Protein AF-A0A933IIS2-F1 (afdb_monomer_lite)

Structure (mmCIF, N/CA/C/O backbone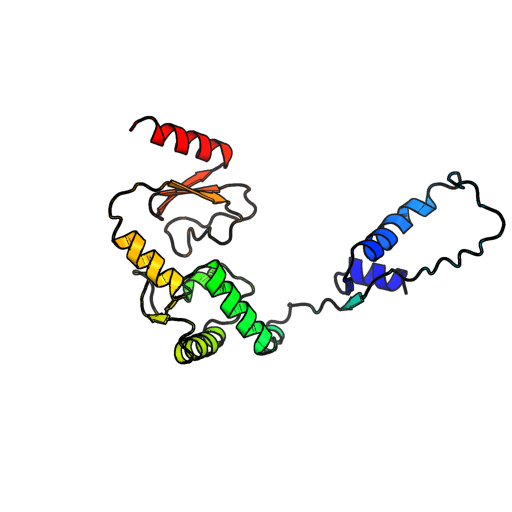):
data_AF-A0A933IIS2-F1
#
_entry.id   AF-A0A933IIS2-F1
#
loop_
_atom_site.group_PDB
_atom_site.id
_atom_site.type_symbol
_atom_site.label_atom_id
_atom_site.label_alt_id
_atom_site.label_comp_id
_atom_site.label_asym_id
_atom_site.label_entity_id
_atom_site.label_seq_id
_atom_site.pdbx_PDB_ins_code
_atom_site.Cartn_x
_atom_site.Cartn_y
_atom_site.Cartn_z
_atom_site.occupancy
_atom_site.B_iso_or_equiv
_atom_site.auth_seq_id
_atom_site.auth_comp_id
_atom_site.auth_asym_id
_atom_site.auth_atom_id
_atom_site.pdbx_PDB_model_num
ATOM 1 N N . ILE A 1 1 ? 11.693 1.541 -41.405 1.00 71.88 1 ILE A N 1
ATOM 2 C CA . ILE A 1 1 ? 11.631 2.081 -40.021 1.00 71.88 1 ILE A CA 1
ATOM 3 C C . ILE A 1 1 ? 10.225 1.940 -39.446 1.00 71.88 1 ILE A C 1
ATOM 5 O O . ILE A 1 1 ? 10.092 1.253 -38.451 1.00 71.88 1 ILE A O 1
ATOM 9 N N . GLU A 1 2 ? 9.179 2.500 -40.064 1.00 74.06 2 GLU A N 1
ATOM 10 C CA . GLU A 1 2 ? 7.788 2.354 -39.579 1.00 74.06 2 GLU A CA 1
ATOM 11 C C . GLU A 1 2 ? 7.323 0.904 -39.401 1.00 74.06 2 GLU A C 1
ATOM 13 O O . GLU A 1 2 ? 6.744 0.577 -38.377 1.00 74.06 2 GLU A O 1
ATOM 18 N N . GLU A 1 3 ? 7.580 0.039 -40.382 1.00 79.31 3 GLU A N 1
ATOM 19 C CA . GLU A 1 3 ? 7.178 -1.374 -40.335 1.00 79.31 3 GLU A CA 1
ATOM 20 C C . GLU A 1 3 ? 7.904 -2.139 -39.223 1.00 79.31 3 GLU A C 1
ATOM 22 O O . GLU A 1 3 ? 7.267 -2.831 -38.439 1.00 79.31 3 GLU A O 1
ATOM 27 N N . ALA A 1 4 ? 9.209 -1.898 -39.066 1.00 83.31 4 ALA A N 1
ATOM 28 C CA . ALA A 1 4 ? 9.984 -2.423 -37.946 1.00 83.31 4 ALA A CA 1
ATOM 29 C C . ALA A 1 4 ? 9.487 -1.878 -36.593 1.00 83.31 4 ALA A C 1
ATOM 31 O O . ALA A 1 4 ? 9.401 -2.624 -35.628 1.00 83.31 4 ALA A O 1
ATOM 32 N N . LEU A 1 5 ? 9.113 -0.595 -36.503 1.00 84.44 5 LEU A N 1
ATOM 33 C CA . LEU A 1 5 ? 8.524 -0.030 -35.284 1.00 84.44 5 LEU A CA 1
ATOM 34 C C . LEU A 1 5 ? 7.153 -0.637 -34.986 1.00 84.44 5 LEU A C 1
ATOM 36 O O . LEU A 1 5 ? 6.869 -0.914 -33.829 1.00 84.44 5 LEU A O 1
ATOM 40 N N . TRP A 1 6 ? 6.326 -0.890 -35.999 1.00 83.75 6 TRP A N 1
ATOM 41 C CA . TRP A 1 6 ? 5.060 -1.596 -35.825 1.00 83.75 6 TRP A CA 1
ATOM 42 C C . TRP A 1 6 ? 5.271 -3.031 -35.340 1.00 83.75 6 TRP A C 1
ATOM 44 O O . TRP A 1 6 ? 4.621 -3.457 -34.389 1.00 83.75 6 TRP A O 1
ATOM 54 N N . GLU A 1 7 ? 6.218 -3.763 -35.927 1.00 87.06 7 GLU A N 1
ATOM 55 C CA . GLU A 1 7 ? 6.586 -5.112 -35.490 1.00 87.06 7 GLU A CA 1
ATOM 56 C C . GLU A 1 7 ? 7.105 -5.115 -34.042 1.00 87.06 7 GLU A C 1
ATOM 58 O O . GLU A 1 7 ? 6.703 -5.945 -33.232 1.00 87.06 7 GLU A O 1
ATOM 63 N N . LEU A 1 8 ? 7.937 -4.142 -33.669 1.00 88.69 8 LEU A N 1
ATOM 64 C CA . LEU A 1 8 ? 8.447 -4.016 -32.305 1.00 88.69 8 LEU A CA 1
ATOM 65 C C . LEU A 1 8 ? 7.361 -3.590 -31.307 1.00 88.69 8 LEU A C 1
ATOM 67 O O . LEU A 1 8 ? 7.320 -4.124 -30.204 1.00 88.69 8 LEU A O 1
ATOM 71 N N . VAL A 1 9 ? 6.465 -2.670 -31.673 1.00 86.56 9 VAL A N 1
ATOM 72 C CA . VAL A 1 9 ? 5.338 -2.235 -30.827 1.00 86.56 9 VAL A CA 1
ATOM 73 C C . VAL A 1 9 ? 4.335 -3.370 -30.630 1.00 86.56 9 VAL A C 1
ATOM 75 O O . VAL A 1 9 ? 3.905 -3.610 -29.506 1.00 86.56 9 VAL A O 1
ATOM 78 N N . THR A 1 10 ? 3.994 -4.108 -31.689 1.00 84.88 10 THR A N 1
ATOM 79 C CA . THR A 1 10 ? 3.092 -5.273 -31.600 1.00 84.88 10 THR A CA 1
ATOM 80 C C . THR A 1 10 ? 3.698 -6.413 -30.786 1.00 84.88 10 THR A C 1
ATOM 82 O O . THR A 1 10 ? 2.967 -7.114 -30.090 1.00 84.88 10 THR A O 1
ATOM 85 N N . ARG A 1 11 ? 5.030 -6.552 -30.792 1.00 86.19 11 ARG A N 1
ATOM 86 C CA . ARG A 1 11 ? 5.772 -7.445 -29.888 1.00 86.19 11 ARG A CA 1
ATOM 87 C C . ARG A 1 11 ? 5.986 -6.876 -28.482 1.00 86.19 11 ARG A C 1
ATOM 89 O O . ARG A 1 11 ? 6.554 -7.563 -27.643 1.00 86.19 11 ARG A O 1
ATOM 96 N N . GLY A 1 12 ? 5.560 -5.642 -28.212 1.00 85.69 12 GLY A N 1
ATOM 97 C CA . GLY A 1 12 ? 5.734 -4.994 -26.912 1.00 85.69 12 GLY A CA 1
ATOM 98 C C . GLY A 1 12 ? 7.187 -4.654 -26.563 1.00 85.69 12 GLY A C 1
ATOM 99 O O . GLY A 1 12 ? 7.507 -4.520 -25.393 1.00 85.69 12 GLY A O 1
ATOM 100 N N . LEU A 1 13 ? 8.076 -4.509 -27.546 1.00 87.31 13 LEU A N 1
ATOM 101 C CA . LEU A 1 13 ? 9.513 -4.269 -27.350 1.00 87.31 13 LEU A CA 1
ATOM 102 C C . LEU A 1 13 ? 9.904 -2.789 -27.423 1.00 87.31 13 LEU A C 1
ATOM 104 O O . LEU A 1 13 ? 11.033 -2.423 -27.099 1.00 87.31 13 LEU A O 1
ATOM 108 N N . VAL A 1 14 ? 9.001 -1.920 -27.875 1.00 87.69 14 VAL A N 1
ATOM 109 C CA . VAL A 1 14 ? 9.239 -0.482 -28.054 1.00 87.69 14 VAL A CA 1
ATOM 110 C C . VAL A 1 14 ? 8.017 0.307 -27.584 1.00 87.69 14 VAL A C 1
ATOM 112 O O . VAL A 1 14 ? 6.881 -0.099 -27.813 1.00 87.69 14 VAL A O 1
ATOM 115 N N . THR A 1 15 ? 8.261 1.453 -26.951 1.00 86.69 15 THR A N 1
ATOM 116 C CA . THR A 1 15 ? 7.253 2.440 -26.544 1.00 86.69 15 THR A CA 1
ATOM 117 C C . THR A 1 15 ? 7.580 3.823 -27.117 1.00 86.69 15 THR A C 1
ATOM 119 O O . THR A 1 15 ? 8.708 4.077 -27.541 1.00 86.69 15 THR A O 1
ATOM 122 N N . GLY A 1 16 ? 6.589 4.713 -27.161 1.00 86.81 16 GLY A N 1
ATOM 123 C CA . GLY A 1 16 ? 6.724 6.092 -27.630 1.00 86.81 16 GLY A CA 1
ATOM 124 C C . GLY A 1 16 ? 6.294 7.092 -26.558 1.00 86.81 16 GLY A C 1
ATOM 125 O O . GLY A 1 16 ? 5.453 6.787 -25.716 1.00 86.81 16 GLY A O 1
ATOM 126 N N . ASP A 1 17 ? 6.855 8.297 -26.596 1.00 82.19 17 ASP A N 1
ATOM 127 C CA . ASP A 1 17 ? 6.496 9.409 -25.701 1.00 82.19 17 ASP A CA 1
ATOM 128 C C . ASP A 1 17 ? 5.139 10.067 -26.023 1.00 82.19 17 ASP A C 1
ATOM 130 O O . ASP A 1 17 ? 4.636 10.868 -25.235 1.00 82.19 17 ASP A O 1
ATOM 134 N N . GLY A 1 18 ? 4.524 9.724 -27.159 1.00 80.25 18 GLY A N 1
ATOM 135 C CA . GLY A 1 18 ? 3.276 10.319 -27.621 1.00 80.25 18 GLY A CA 1
ATOM 136 C C . GLY A 1 18 ? 2.358 9.360 -28.379 1.00 80.25 18 GLY A C 1
ATOM 137 O O . GLY A 1 18 ? 2.765 8.350 -28.946 1.00 80.25 18 GLY A O 1
ATOM 138 N N . ILE A 1 19 ? 1.074 9.723 -28.430 1.00 80.50 19 ILE A N 1
ATOM 139 C CA . ILE A 1 19 ? 0.005 8.910 -29.040 1.00 80.50 19 ILE A CA 1
ATOM 140 C C . ILE A 1 19 ? -0.099 9.159 -30.559 1.00 80.50 19 ILE A C 1
ATOM 142 O O . ILE A 1 19 ? -0.666 8.353 -31.295 1.00 80.50 19 ILE A O 1
ATOM 146 N N . ALA A 1 20 ? 0.459 10.270 -31.056 1.00 79.50 20 ALA A N 1
ATOM 147 C CA . ALA A 1 20 ? 0.412 10.642 -32.473 1.00 79.50 20 ALA A CA 1
ATOM 148 C C . ALA A 1 20 ? 1.109 9.604 -33.369 1.00 79.50 20 ALA A C 1
ATOM 150 O O . ALA A 1 20 ? 0.533 9.167 -34.365 1.00 79.50 20 ALA A O 1
ATOM 151 N N . GLY A 1 21 ? 2.304 9.156 -32.974 1.00 78.56 21 GLY A N 1
ATOM 152 C CA . GLY A 1 21 ? 3.034 8.101 -33.671 1.00 78.56 21 GLY A CA 1
ATOM 153 C C . GLY A 1 21 ? 2.275 6.769 -33.693 1.00 78.56 21 GLY A C 1
ATOM 154 O O . GLY A 1 21 ? 2.173 6.144 -34.745 1.00 78.56 21 GLY A O 1
ATOM 155 N N . LEU A 1 22 ? 1.650 6.377 -32.575 1.00 78.56 22 LEU A N 1
ATOM 156 C CA . LEU A 1 22 ? 0.831 5.160 -32.501 1.00 78.56 22 LEU A CA 1
ATOM 157 C C . LEU A 1 22 ? -0.411 5.233 -33.405 1.00 78.56 22 LEU A C 1
ATOM 159 O O . LEU A 1 22 ? -0.720 4.269 -34.100 1.00 78.56 22 LEU A O 1
ATOM 163 N N . ARG A 1 23 ? -1.103 6.379 -33.450 1.00 78.56 23 ARG A N 1
ATOM 164 C CA . ARG A 1 23 ? -2.264 6.585 -34.338 1.00 78.56 23 ARG A CA 1
ATOM 165 C C . ARG A 1 23 ? -1.895 6.448 -35.816 1.00 78.56 23 ARG A C 1
ATOM 167 O O . ARG A 1 23 ? -2.668 5.868 -36.575 1.00 78.56 23 ARG A O 1
ATOM 174 N N . LEU A 1 24 ? -0.721 6.937 -36.221 1.00 78.44 24 LEU A N 1
ATOM 175 C CA . LEU A 1 24 ? -0.220 6.771 -37.591 1.00 78.44 24 LEU A CA 1
ATOM 176 C C . LEU A 1 24 ? 0.028 5.295 -37.922 1.00 78.44 24 LEU A C 1
ATOM 178 O O . LEU A 1 24 ? -0.360 4.835 -38.994 1.00 78.44 24 LEU A O 1
ATOM 182 N N . LEU A 1 25 ? 0.615 4.541 -36.989 1.00 76.44 25 LEU A N 1
ATOM 183 C CA . LEU A 1 25 ? 0.842 3.107 -37.173 1.00 76.44 25 LEU A CA 1
ATOM 184 C C . LEU A 1 25 ? -0.479 2.315 -37.251 1.00 76.44 25 LEU A C 1
ATOM 186 O O . LEU A 1 25 ? -0.605 1.437 -38.101 1.00 76.44 25 LEU A O 1
ATOM 190 N N . LEU A 1 26 ? -1.483 2.672 -36.440 1.00 79.00 26 LEU A N 1
ATOM 191 C CA . LEU A 1 26 ? -2.804 2.023 -36.423 1.00 79.00 26 LEU A CA 1
ATOM 192 C C . LEU A 1 26 ? -3.629 2.284 -37.695 1.00 79.00 26 LEU A C 1
ATOM 194 O O . LEU A 1 26 ? -4.249 1.375 -38.241 1.00 79.00 26 LEU A O 1
ATOM 198 N N . THR A 1 27 ? -3.627 3.521 -38.194 1.00 73.56 27 THR A N 1
ATOM 199 C CA . THR A 1 27 ? -4.468 3.947 -39.334 1.00 73.56 27 THR A CA 1
ATOM 200 C C . THR A 1 27 ? -3.925 3.517 -40.703 1.00 73.56 27 THR A C 1
ATOM 202 O O . THR A 1 27 ? -4.659 3.518 -41.696 1.00 73.56 27 THR A O 1
ATOM 205 N N . LYS A 1 28 ? -2.663 3.072 -40.784 1.00 63.69 28 LYS A N 1
ATOM 206 C CA . LYS A 1 28 ? -2.028 2.603 -42.030 1.00 63.69 28 LYS A CA 1
ATOM 207 C C . LYS A 1 28 ? -2.711 1.360 -42.628 1.00 63.69 28 LYS A C 1
ATOM 209 O O . LYS A 1 28 ? -2.668 1.170 -43.843 1.00 63.69 28 LYS A O 1
ATOM 214 N N . GLY A 1 29 ? -3.375 0.545 -41.801 1.00 56.53 29 GLY A N 1
ATOM 215 C CA . GLY A 1 29 ? -4.176 -0.599 -42.258 1.00 56.53 29 GLY A CA 1
ATOM 216 C C . GLY A 1 29 ? -5.497 -0.201 -42.930 1.00 56.53 29 GLY A C 1
ATOM 217 O O . GLY A 1 29 ? -5.968 -0.899 -43.826 1.00 56.53 29 GLY A O 1
ATOM 218 N N . GLU A 1 30 ? -6.066 0.945 -42.554 1.00 55.22 30 GLU A N 1
ATOM 219 C CA . GLU A 1 30 ? -7.354 1.431 -43.065 1.00 55.22 30 GLU A CA 1
ATOM 220 C C . GLU A 1 30 ? -7.193 2.294 -44.322 1.00 55.22 30 GLU A C 1
ATOM 222 O O . GLU A 1 30 ? -8.004 2.210 -45.242 1.00 55.22 30 GLU A O 1
ATOM 227 N N . ALA A 1 31 ? -6.095 3.050 -44.427 1.00 54.41 31 ALA A N 1
ATOM 228 C CA . ALA A 1 31 ? -5.811 3.912 -45.579 1.00 54.41 31 ALA A CA 1
ATOM 229 C C . ALA A 1 31 ? -5.609 3.148 -46.907 1.00 54.41 31 ALA A C 1
ATOM 231 O O . ALA A 1 31 ? -5.673 3.749 -47.978 1.00 54.41 31 ALA A O 1
ATOM 232 N N . LYS A 1 32 ? -5.394 1.824 -46.866 1.00 51.88 32 LYS A N 1
ATOM 233 C CA . LYS A 1 32 ? -5.332 0.968 -48.065 1.00 51.88 32 LYS A CA 1
ATOM 234 C C . LYS A 1 32 ? -6.708 0.581 -48.627 1.00 51.88 32 LYS A C 1
ATOM 236 O O . LYS A 1 32 ? -6.753 0.051 -49.733 1.00 51.88 32 LYS A O 1
ATOM 241 N N . ARG A 1 33 ? -7.809 0.802 -47.895 1.00 49.34 33 ARG A N 1
ATOM 242 C CA . ARG A 1 33 ? -9.142 0.284 -48.258 1.00 49.34 33 ARG A CA 1
ATOM 243 C C . ARG A 1 33 ? -10.051 1.250 -49.013 1.00 49.34 33 ARG A C 1
ATOM 245 O O . ARG A 1 33 ? -11.100 0.806 -49.462 1.00 49.34 33 ARG A O 1
ATOM 252 N N . ASP A 1 34 ? -9.666 2.510 -49.213 1.00 46.81 34 ASP A N 1
ATOM 253 C CA . ASP A 1 34 ? -10.547 3.466 -49.894 1.00 46.81 34 ASP A CA 1
ATOM 254 C C . ASP A 1 34 ? -9.812 4.323 -50.946 1.00 46.81 34 ASP A C 1
ATOM 256 O O . ASP A 1 34 ? -9.182 5.332 -50.610 1.00 46.81 34 ASP A O 1
ATOM 260 N N . PRO A 1 35 ? -9.880 3.955 -52.242 1.00 50.00 35 PRO A N 1
ATOM 261 C CA . PRO A 1 35 ? -9.322 4.754 -53.331 1.00 50.00 35 PRO A CA 1
ATOM 262 C C . PRO A 1 35 ? -10.070 6.083 -53.556 1.00 50.00 35 PRO A C 1
ATOM 264 O O . PRO A 1 35 ? -9.565 6.939 -54.290 1.00 50.00 35 PRO A O 1
ATOM 267 N N . HIS A 1 36 ? -11.254 6.276 -52.954 1.00 47.78 36 HIS A N 1
ATOM 268 C CA . HIS A 1 36 ? -12.170 7.370 -53.291 1.00 47.78 36 HIS A CA 1
ATOM 269 C C . HIS A 1 36 ? -12.107 8.586 -52.357 1.00 47.78 36 HIS A C 1
ATOM 271 O O . HIS A 1 36 ? -12.638 9.642 -52.702 1.00 47.78 36 HIS A O 1
ATOM 277 N N . ARG A 1 37 ? -11.366 8.534 -51.242 1.00 47.09 37 ARG A N 1
ATOM 278 C CA . ARG A 1 37 ? -11.097 9.715 -50.395 1.00 47.09 37 ARG A CA 1
ATOM 279 C C . ARG A 1 37 ? -9.887 10.531 -50.870 1.00 47.09 37 ARG A C 1
ATOM 281 O O . ARG A 1 37 ? -9.009 10.898 -50.093 1.00 47.09 37 ARG A O 1
ATOM 288 N N . ARG A 1 38 ? -9.844 10.894 -52.156 1.00 44.56 38 ARG A N 1
ATOM 289 C CA . ARG A 1 38 ? -8.964 11.981 -52.621 1.00 44.56 38 ARG A CA 1
ATOM 290 C C . ARG A 1 38 ? -9.638 13.317 -52.328 1.00 44.56 38 ARG A C 1
ATOM 292 O O . ARG A 1 38 ? -10.294 13.902 -53.185 1.00 44.56 38 ARG A O 1
ATOM 299 N N . PHE A 1 39 ? -9.474 13.801 -51.099 1.00 44.91 39 PHE A N 1
ATOM 300 C CA . PHE A 1 39 ? -9.762 15.196 -50.791 1.00 44.91 39 PHE A CA 1
ATOM 301 C C . PHE A 1 39 ? -8.904 16.099 -51.687 1.00 44.91 39 PHE A C 1
ATOM 303 O O . PHE A 1 39 ? -7.689 15.942 -51.797 1.00 44.91 39 PHE A O 1
ATOM 310 N N . ARG A 1 40 ? -9.608 17.009 -52.359 1.00 43.75 40 ARG A N 1
ATOM 311 C CA . ARG A 1 40 ? -9.166 18.100 -53.231 1.00 43.75 40 ARG A CA 1
ATOM 312 C C . ARG A 1 40 ? -7.779 18.642 -52.848 1.00 43.75 40 ARG A C 1
ATOM 314 O O . ARG A 1 40 ? -7.643 19.447 -51.932 1.00 43.75 40 ARG A O 1
ATOM 321 N N . ALA A 1 41 ? -6.754 18.198 -53.571 1.00 44.12 41 ALA A N 1
ATOM 322 C CA . ALA A 1 41 ? -5.397 18.702 -53.431 1.00 44.12 41 ALA A CA 1
ATOM 323 C C . ALA A 1 41 ? -5.313 20.143 -53.959 1.00 44.12 41 ALA A C 1
ATOM 325 O O . ALA A 1 41 ? -5.603 20.410 -55.127 1.00 44.12 41 ALA A O 1
ATOM 326 N N . ILE A 1 42 ? -4.881 21.064 -53.099 1.00 46.47 42 ILE A N 1
ATOM 327 C CA . ILE A 1 42 ? -4.335 22.358 -53.509 1.00 46.47 42 ILE A CA 1
ATOM 328 C C . ILE A 1 42 ? -3.103 22.075 -54.385 1.00 46.47 42 ILE A C 1
ATOM 330 O O . ILE A 1 42 ? -2.179 21.373 -53.967 1.00 46.47 42 ILE A O 1
ATOM 334 N N . ARG A 1 43 ? -3.097 22.596 -55.619 1.00 40.56 43 ARG A N 1
ATOM 335 C CA . ARG A 1 43 ? -1.928 22.562 -56.512 1.00 40.56 43 ARG A CA 1
ATOM 336 C C . ARG A 1 43 ? -0.779 23.336 -55.859 1.00 40.56 43 ARG A C 1
ATOM 338 O O . ARG A 1 43 ? -0.933 24.517 -55.578 1.00 40.56 43 ARG A O 1
ATOM 345 N N . GLY A 1 44 ? 0.369 22.683 -55.670 1.00 46.28 44 GLY A N 1
ATOM 346 C CA . GLY A 1 44 ? 1.645 23.352 -55.371 1.00 46.28 44 GLY A CA 1
ATOM 347 C C . GLY A 1 44 ? 2.371 22.891 -54.105 1.00 46.28 44 GLY A C 1
ATOM 348 O O . GLY A 1 44 ? 3.568 23.124 -53.978 1.00 46.28 44 GLY A O 1
ATOM 349 N N . GLY A 1 45 ? 1.709 22.179 -53.193 1.00 43.19 45 GLY A N 1
ATOM 350 C CA . GLY A 1 45 ? 2.369 21.642 -52.005 1.00 43.19 45 GLY A CA 1
ATOM 351 C C . GLY A 1 45 ? 2.960 20.260 -52.265 1.00 43.19 45 GLY A C 1
ATOM 352 O O . GLY A 1 45 ? 2.242 19.266 -52.179 1.00 43.19 45 GLY A O 1
ATOM 353 N N . ARG A 1 46 ? 4.273 20.154 -52.507 1.00 43.41 46 ARG A N 1
ATOM 354 C CA . ARG A 1 46 ? 4.997 18.904 -52.216 1.00 43.41 46 ARG A CA 1
ATOM 355 C C . ARG A 1 46 ? 5.016 18.733 -50.696 1.00 43.41 46 ARG A C 1
ATOM 357 O O . ARG A 1 46 ? 6.003 19.045 -50.038 1.00 43.41 46 ARG A O 1
ATOM 364 N N . ALA A 1 47 ? 3.907 18.259 -50.130 1.00 47.31 47 ALA A N 1
ATOM 365 C CA . ALA A 1 47 ? 3.907 17.704 -48.790 1.00 47.31 47 ALA A CA 1
ATOM 366 C C . ALA A 1 47 ? 4.743 16.428 -48.869 1.00 47.31 47 ALA A C 1
ATOM 368 O O . ALA A 1 47 ? 4.255 15.352 -49.209 1.00 47.31 47 ALA A O 1
ATOM 369 N N . MET A 1 48 ? 6.044 16.582 -48.638 1.00 44.78 48 MET A N 1
ATOM 370 C CA . MET A 1 48 ? 6.934 15.476 -48.353 1.00 44.78 48 MET A CA 1
ATOM 371 C C . MET A 1 48 ? 6.392 14.873 -47.062 1.00 44.78 48 MET A C 1
ATOM 373 O O . MET A 1 48 ? 6.685 15.355 -45.969 1.00 44.78 48 MET A O 1
ATOM 377 N N . ALA A 1 49 ? 5.489 13.904 -47.199 1.00 50.81 49 ALA A N 1
ATOM 378 C CA . ALA A 1 49 ? 4.972 13.135 -46.093 1.00 50.81 49 ALA A CA 1
ATOM 379 C C . ALA A 1 49 ? 6.189 12.473 -45.452 1.00 50.81 49 ALA A C 1
ATOM 381 O O . ALA A 1 49 ? 6.741 11.496 -45.964 1.00 50.81 49 ALA A O 1
ATOM 382 N N . ARG A 1 50 ? 6.686 13.091 -44.379 1.00 48.91 50 ARG A N 1
ATOM 383 C CA . ARG A 1 50 ? 7.694 12.492 -43.522 1.00 48.91 50 ARG A CA 1
ATOM 384 C C . ARG A 1 50 ? 6.978 11.351 -42.816 1.00 48.91 50 ARG A C 1
ATOM 386 O O . ARG A 1 50 ? 6.372 11.538 -41.770 1.00 48.91 50 ARG A O 1
ATOM 393 N N . HIS A 1 51 ? 7.019 10.190 -43.456 1.00 54.34 51 HIS A N 1
ATOM 394 C CA . HIS A 1 51 ? 6.593 8.890 -42.947 1.00 54.34 51 HIS A CA 1
ATOM 395 C C . HIS A 1 51 ? 7.609 8.392 -41.904 1.00 54.34 51 HIS A C 1
ATOM 397 O O . HIS A 1 51 ? 8.237 7.343 -42.045 1.00 54.34 51 HIS A O 1
ATOM 403 N N . VAL A 1 52 ? 7.883 9.227 -40.903 1.00 56.97 52 VAL A N 1
ATOM 404 C CA . VAL A 1 52 ? 8.604 8.820 -39.703 1.00 56.97 52 VAL A CA 1
ATOM 405 C C . VAL A 1 52 ? 7.609 9.018 -38.573 1.00 56.97 52 VAL A C 1
ATOM 407 O O . VAL A 1 52 ? 7.066 10.120 -38.447 1.00 56.97 52 VAL A O 1
ATOM 410 N N . PRO A 1 53 ? 7.316 7.980 -37.780 1.00 61.19 53 PRO A N 1
ATOM 411 C CA . PRO A 1 53 ? 6.297 8.090 -36.761 1.00 61.19 53 PRO A CA 1
ATOM 412 C C . PRO A 1 53 ? 6.773 9.114 -35.728 1.00 61.19 53 PRO A C 1
ATOM 414 O O . PRO A 1 53 ? 7.826 8.953 -35.112 1.00 61.19 53 PRO A O 1
ATOM 417 N N . VAL A 1 54 ? 6.018 10.208 -35.615 1.00 70.38 54 VAL A N 1
ATOM 418 C CA . VAL A 1 54 ? 6.360 11.374 -34.794 1.00 70.38 54 VAL A CA 1
ATOM 419 C C . VAL A 1 54 ? 6.454 10.968 -33.323 1.00 70.38 54 VAL A C 1
ATOM 421 O O . VAL A 1 54 ? 5.558 10.287 -32.820 1.00 70.38 54 VAL A O 1
ATOM 424 N N . GLY A 1 55 ? 7.512 11.418 -32.648 1.00 75.00 55 GLY A N 1
ATOM 425 C CA . GLY A 1 55 ? 7.762 11.172 -31.225 1.00 75.00 55 GLY A CA 1
ATOM 426 C C . GLY A 1 55 ? 9.129 10.540 -30.960 1.00 75.00 55 GLY A C 1
ATOM 427 O O . GLY A 1 55 ? 9.810 10.069 -31.877 1.00 75.00 55 GLY A O 1
ATOM 428 N N . ARG A 1 56 ? 9.545 10.542 -29.694 1.00 83.38 56 ARG A N 1
ATOM 429 C CA . ARG A 1 56 ? 10.707 9.795 -29.214 1.00 83.38 56 ARG A CA 1
ATOM 430 C C . ARG A 1 56 ? 10.280 8.361 -28.926 1.00 83.38 56 ARG A C 1
ATOM 432 O O . ARG A 1 56 ? 9.450 8.109 -28.056 1.00 83.38 56 ARG A O 1
ATOM 439 N N . TRP A 1 57 ? 10.904 7.426 -29.629 1.00 86.06 57 TRP A N 1
ATOM 440 C CA . TRP A 1 57 ? 10.731 5.993 -29.414 1.00 86.06 57 TRP A CA 1
ATOM 441 C C . TRP A 1 57 ? 11.849 5.460 -28.519 1.00 86.06 57 TRP A C 1
ATOM 443 O O . TRP A 1 57 ? 13.010 5.848 -28.662 1.00 86.06 57 TRP A O 1
ATOM 453 N N . SER A 1 58 ? 11.512 4.576 -27.588 1.00 86.31 58 SER A N 1
ATOM 454 C CA . SER A 1 58 ? 12.459 3.924 -26.685 1.00 86.31 58 SER A CA 1
ATOM 455 C C . SER A 1 58 ? 12.161 2.433 -26.584 1.00 86.31 58 SER A C 1
ATOM 457 O O . SER A 1 58 ? 11.020 1.999 -26.715 1.00 86.31 58 SER A O 1
ATOM 459 N N . LEU A 1 59 ? 13.200 1.629 -26.360 1.00 86.88 59 LEU A N 1
ATOM 460 C CA . LEU A 1 59 ? 13.031 0.200 -26.114 1.00 86.88 59 LEU A CA 1
ATOM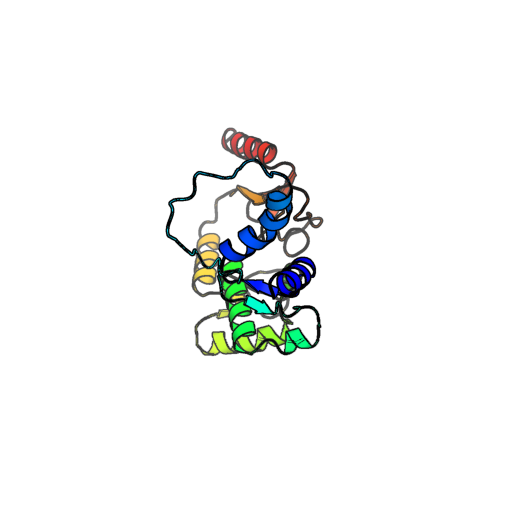 461 C C . LEU A 1 59 ? 12.275 0.000 -24.799 1.00 86.88 59 LEU A C 1
ATOM 463 O O . LEU A 1 59 ? 12.675 0.532 -23.758 1.00 86.88 59 LEU A O 1
ATOM 467 N N . LEU A 1 60 ? 11.204 -0.788 -24.847 1.00 81.19 60 LEU A N 1
ATOM 468 C CA . LEU A 1 60 ? 10.578 -1.321 -23.652 1.00 81.19 60 LEU A CA 1
ATOM 469 C C . LEU A 1 60 ? 11.494 -2.433 -23.145 1.00 81.19 60 LEU A C 1
ATOM 471 O O . LEU A 1 60 ? 11.480 -3.552 -23.647 1.00 81.19 60 LEU A O 1
ATOM 475 N N . ARG A 1 61 ? 12.355 -2.101 -22.182 1.00 68.44 61 ARG A N 1
ATOM 476 C CA . ARG A 1 61 ? 13.142 -3.120 -21.490 1.00 68.44 61 ARG A CA 1
ATOM 477 C C . ARG A 1 61 ? 12.168 -4.002 -20.726 1.00 68.44 61 ARG A C 1
ATOM 479 O O . ARG A 1 61 ? 11.403 -3.497 -19.900 1.00 68.44 61 ARG A O 1
ATOM 486 N N . GLU A 1 62 ? 12.167 -5.294 -21.029 1.00 58.44 62 GLU A N 1
ATOM 487 C CA . GLU A 1 62 ? 11.385 -6.253 -20.267 1.00 58.44 62 GLU A CA 1
ATOM 488 C C . GLU A 1 62 ? 11.798 -6.141 -18.800 1.00 58.44 62 GLU A C 1
ATOM 490 O O . GLU A 1 62 ? 12.928 -6.438 -18.429 1.00 58.44 62 GLU A O 1
ATOM 495 N N . ALA A 1 63 ? 10.860 -5.765 -17.931 1.00 54.41 63 ALA A N 1
ATOM 496 C CA . ALA A 1 63 ? 11.022 -5.883 -16.483 1.00 54.41 63 ALA A CA 1
ATOM 497 C C . ALA A 1 63 ? 11.005 -7.367 -16.040 1.00 54.41 63 ALA A C 1
ATOM 499 O O . ALA A 1 63 ? 10.490 -7.697 -14.971 1.00 54.41 63 ALA A O 1
ATOM 500 N N . GLY A 1 64 ? 11.454 -8.279 -16.904 1.00 46.38 64 GLY A N 1
ATOM 501 C CA . GLY A 1 64 ? 11.154 -9.703 -16.902 1.00 46.38 64 GLY A CA 1
ATOM 502 C C . GLY A 1 64 ? 12.165 -10.547 -16.148 1.00 46.38 64 GLY A C 1
ATOM 503 O O . GLY A 1 64 ? 11.747 -11.498 -15.495 1.00 46.38 64 GLY A O 1
ATOM 504 N N . ASP A 1 65 ? 13.444 -10.177 -16.153 1.00 46.62 65 ASP A N 1
ATOM 505 C CA . ASP A 1 65 ? 14.461 -10.991 -15.497 1.00 46.62 65 ASP A CA 1
ATOM 506 C C . ASP A 1 65 ? 14.491 -10.694 -13.981 1.00 46.62 65 ASP A C 1
ATOM 508 O O . ASP A 1 65 ? 14.700 -9.543 -13.577 1.00 46.62 65 ASP A O 1
ATOM 512 N N . PRO A 1 66 ? 14.257 -11.685 -13.096 1.00 50.25 66 PRO A N 1
ATOM 513 C CA . PRO A 1 66 ? 14.417 -11.513 -11.652 1.00 50.25 66 PRO A CA 1
ATOM 514 C C . PRO A 1 66 ? 15.813 -11.003 -11.259 1.00 50.25 66 PRO A C 1
ATOM 516 O O . PRO A 1 66 ? 15.946 -10.347 -10.220 1.00 50.25 66 PRO A O 1
ATOM 519 N N . GLY A 1 67 ? 16.827 -11.276 -12.092 1.00 49.84 67 GLY A N 1
ATOM 520 C CA . GLY A 1 67 ? 18.168 -10.709 -11.964 1.00 49.84 67 GLY A CA 1
ATOM 521 C C . GLY A 1 67 ? 18.193 -9.204 -12.232 1.00 49.84 67 GLY A C 1
ATOM 522 O O . GLY A 1 67 ? 18.728 -8.451 -11.421 1.00 49.84 67 GLY A O 1
ATOM 523 N N . ASP A 1 68 ? 17.516 -8.739 -13.286 1.00 48.56 68 ASP A N 1
ATOM 524 C CA . ASP A 1 68 ? 17.569 -7.332 -13.704 1.00 48.56 68 ASP A CA 1
ATOM 525 C C . ASP A 1 68 ? 16.763 -6.383 -12.794 1.00 48.56 68 ASP A C 1
ATOM 527 O O . ASP A 1 68 ? 17.014 -5.182 -12.707 1.00 48.56 68 ASP A O 1
ATOM 531 N N . ARG A 1 69 ? 15.828 -6.933 -12.007 1.00 53.31 69 ARG A N 1
ATOM 532 C CA . ARG A 1 69 ? 15.095 -6.185 -10.966 1.00 53.31 69 ARG A CA 1
ATOM 533 C C . ARG A 1 69 ? 15.948 -5.862 -9.740 1.00 53.31 69 ARG A C 1
ATOM 535 O O . ARG A 1 69 ? 15.640 -4.904 -9.033 1.00 53.31 69 ARG A O 1
ATOM 542 N N . GLN A 1 70 ? 17.008 -6.633 -9.487 1.00 50.44 70 GLN A N 1
ATOM 543 C CA . GLN A 1 70 ? 18.056 -6.249 -8.533 1.00 50.44 70 GLN A CA 1
ATOM 544 C C . GLN A 1 70 ? 18.995 -5.191 -9.130 1.00 50.44 70 GLN A C 1
ATOM 546 O O . GLN A 1 70 ? 19.609 -4.443 -8.373 1.00 50.44 70 GLN A O 1
ATOM 551 N N . THR A 1 71 ? 19.039 -5.079 -10.461 1.00 50.78 71 THR A N 1
ATOM 552 C CA . THR A 1 71 ? 19.794 -4.066 -11.217 1.00 50.78 71 THR A CA 1
ATOM 553 C C . THR A 1 71 ? 19.006 -2.788 -11.502 1.00 50.78 71 THR A C 1
ATOM 555 O O . THR A 1 71 ? 19.555 -1.858 -12.097 1.00 50.78 71 THR A O 1
ATOM 558 N N . ALA A 1 72 ? 17.738 -2.690 -11.075 1.00 58.91 72 ALA A N 1
ATOM 559 C CA . ALA A 1 72 ? 17.054 -1.404 -11.030 1.00 58.91 72 ALA A CA 1
ATOM 560 C C . ALA A 1 72 ? 17.948 -0.444 -10.238 1.00 58.91 72 ALA A C 1
ATOM 562 O O . ALA A 1 72 ? 18.295 -0.728 -9.089 1.00 58.91 72 ALA A O 1
ATOM 563 N N . GLY A 1 73 ? 18.373 0.651 -10.878 1.00 69.00 73 GLY A N 1
ATOM 564 C CA . GLY A 1 73 ? 19.316 1.585 -10.270 1.00 69.00 73 GLY A CA 1
ATOM 565 C C . GLY A 1 73 ? 18.843 2.005 -8.872 1.00 69.00 73 GLY A C 1
ATOM 566 O O . GLY A 1 73 ? 17.631 2.051 -8.634 1.00 69.00 73 GLY A O 1
ATOM 567 N N . PRO A 1 74 ? 19.762 2.310 -7.940 1.00 77.38 74 PRO A N 1
ATOM 568 C CA . PRO A 1 74 ? 19.420 2.611 -6.547 1.00 77.38 74 PRO A CA 1
ATOM 569 C C . PRO A 1 74 ? 18.301 3.661 -6.417 1.00 77.38 74 PRO A C 1
ATOM 571 O O . PRO A 1 74 ? 17.416 3.518 -5.571 1.00 77.38 74 PRO A O 1
ATOM 574 N N . ASP A 1 75 ? 18.264 4.635 -7.328 1.00 85.00 75 ASP A N 1
ATOM 575 C CA . ASP A 1 75 ? 17.239 5.681 -7.393 1.00 85.00 75 ASP A CA 1
ATOM 576 C C . ASP A 1 75 ? 15.837 5.151 -7.740 1.00 85.00 75 ASP A C 1
ATOM 578 O O . ASP A 1 75 ? 14.832 5.623 -7.204 1.00 85.00 75 ASP A O 1
ATOM 582 N N . ALA A 1 76 ? 15.740 4.143 -8.612 1.00 87.62 76 ALA A N 1
ATOM 583 C CA . ALA A 1 76 ? 14.467 3.528 -8.986 1.00 87.62 76 ALA A CA 1
ATOM 584 C C . ALA A 1 76 ? 13.869 2.738 -7.814 1.00 87.62 76 ALA A C 1
ATOM 586 O O . ALA A 1 76 ? 12.664 2.806 -7.557 1.00 87.62 76 ALA A O 1
ATOM 587 N N . VAL A 1 77 ? 14.719 2.031 -7.064 1.00 90.81 77 VAL A N 1
ATOM 588 C CA . VAL A 1 77 ? 14.306 1.293 -5.866 1.00 90.81 77 VAL A CA 1
ATOM 589 C C . VAL A 1 77 ? 13.879 2.260 -4.759 1.00 90.81 77 VAL A C 1
ATOM 591 O O . VAL A 1 77 ? 12.836 2.044 -4.142 1.00 90.81 77 VAL A O 1
ATOM 594 N N . GLU A 1 78 ? 14.617 3.356 -4.538 1.00 94.38 78 GLU A N 1
ATOM 595 C CA . GLU A 1 78 ? 14.216 4.394 -3.576 1.00 94.38 78 GLU A CA 1
ATOM 596 C C . GLU A 1 78 ? 12.892 5.058 -3.981 1.00 94.38 78 GLU A C 1
ATOM 598 O O . GLU A 1 78 ? 12.015 5.253 -3.136 1.00 94.38 78 GLU A O 1
ATOM 603 N N . THR A 1 79 ? 12.688 5.322 -5.273 1.00 95.25 79 THR A N 1
ATOM 604 C CA . THR A 1 79 ? 11.418 5.851 -5.794 1.00 95.25 79 THR A CA 1
ATOM 605 C C . THR A 1 79 ? 10.257 4.897 -5.508 1.00 95.25 79 THR A C 1
ATOM 607 O O . THR A 1 79 ? 9.222 5.328 -4.995 1.00 95.25 79 THR A O 1
ATOM 610 N N . MET A 1 80 ? 10.430 3.596 -5.763 1.00 94.31 80 MET A N 1
ATOM 611 C CA . MET A 1 80 ? 9.419 2.581 -5.451 1.00 94.31 80 MET A CA 1
ATOM 612 C C . MET A 1 80 ? 9.144 2.508 -3.941 1.00 94.31 80 MET A C 1
ATOM 614 O O . MET A 1 80 ? 7.990 2.486 -3.519 1.00 94.31 80 MET A O 1
ATOM 618 N N . ALA A 1 81 ? 10.190 2.537 -3.109 1.00 96.38 81 ALA A N 1
ATOM 619 C CA . ALA A 1 81 ? 10.066 2.518 -1.652 1.00 96.38 81 ALA A CA 1
ATOM 620 C C . ALA A 1 81 ? 9.238 3.707 -1.132 1.00 96.38 81 ALA A C 1
ATOM 622 O O . ALA A 1 81 ? 8.349 3.527 -0.294 1.00 96.38 81 ALA A O 1
ATOM 623 N N . ARG A 1 82 ? 9.485 4.909 -1.670 1.00 97.06 82 ARG A N 1
ATOM 624 C CA . ARG A 1 82 ? 8.711 6.126 -1.374 1.00 97.06 82 ARG A CA 1
ATOM 625 C C . ARG A 1 82 ? 7.279 6.037 -1.896 1.00 97.06 82 ARG A C 1
ATOM 627 O O . ARG A 1 82 ? 6.360 6.495 -1.220 1.00 97.06 82 ARG A O 1
ATOM 634 N N . GLN A 1 83 ? 7.063 5.431 -3.063 1.00 96.00 83 GLN A N 1
ATOM 635 C CA . GLN A 1 83 ? 5.721 5.202 -3.597 1.00 96.00 83 GLN A CA 1
ATOM 636 C C . GLN A 1 83 ? 4.899 4.283 -2.683 1.00 96.00 83 GLN A C 1
ATOM 638 O O . GLN A 1 83 ? 3.733 4.580 -2.434 1.00 96.00 83 GLN A O 1
ATOM 643 N N . LEU A 1 84 ? 5.496 3.209 -2.155 1.00 96.38 84 LEU A N 1
ATOM 644 C CA . LEU A 1 84 ? 4.835 2.314 -1.199 1.00 96.38 84 LEU A CA 1
ATOM 645 C C . LEU A 1 84 ? 4.446 3.056 0.086 1.00 96.38 84 LEU A C 1
ATOM 647 O O . LEU A 1 84 ? 3.307 2.942 0.530 1.00 96.38 84 LEU A O 1
ATOM 651 N N . LEU A 1 85 ? 5.345 3.880 0.633 1.00 96.94 85 LEU A N 1
ATOM 652 C CA . LEU A 1 85 ? 5.051 4.71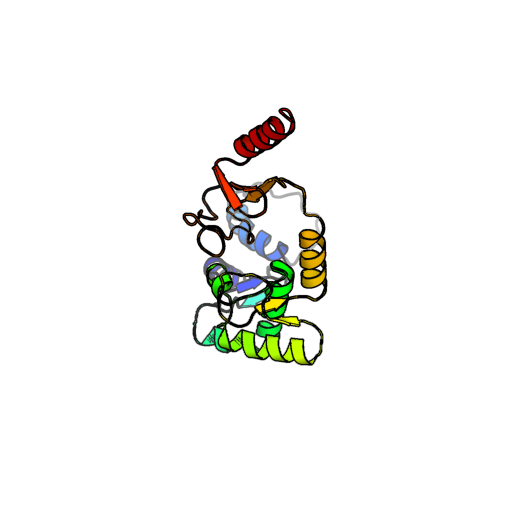2 1.805 1.00 96.94 85 LEU A CA 1
ATOM 653 C C . LEU A 1 85 ? 3.880 5.666 1.554 1.00 96.94 85 LEU A C 1
ATOM 655 O O . LEU A 1 85 ? 2.972 5.737 2.370 1.00 96.94 85 LEU A O 1
ATOM 659 N N . ARG A 1 86 ? 3.855 6.357 0.408 1.00 95.75 86 ARG A N 1
ATOM 660 C CA . ARG A 1 86 ? 2.750 7.267 0.055 1.00 95.75 86 ARG A CA 1
ATOM 661 C C . ARG A 1 86 ? 1.427 6.539 -0.174 1.00 95.75 86 ARG A C 1
ATOM 663 O O . ARG A 1 86 ? 0.377 7.093 0.118 1.00 95.75 86 ARG A O 1
ATOM 670 N N . ARG A 1 87 ? 1.474 5.322 -0.722 1.00 94.75 87 ARG A N 1
ATOM 671 C CA . ARG A 1 87 ? 0.284 4.511 -1.011 1.00 94.75 87 ARG A CA 1
ATOM 672 C C . ARG A 1 87 ? -0.365 3.975 0.263 1.00 94.75 87 ARG A C 1
ATOM 674 O O . ARG A 1 87 ? -1.584 3.996 0.361 1.00 94.75 87 ARG A O 1
ATOM 681 N N . TYR A 1 88 ? 0.442 3.479 1.200 1.00 94.81 88 TYR A N 1
ATOM 682 C CA . TYR A 1 88 ? -0.054 2.743 2.367 1.00 94.81 88 TYR A CA 1
ATOM 683 C C . TYR A 1 88 ? 0.032 3.519 3.683 1.00 94.81 88 TYR A C 1
ATOM 685 O O . TYR A 1 88 ? -0.622 3.153 4.654 1.00 94.81 88 TYR A O 1
ATOM 693 N N . GLY A 1 89 ? 0.850 4.570 3.753 1.00 95.94 89 GLY A N 1
ATOM 694 C CA . GLY A 1 89 ? 1.162 5.306 4.980 1.00 95.94 89 GLY A CA 1
ATOM 695 C C . GLY A 1 89 ? 2.095 4.532 5.914 1.00 95.94 89 GLY A C 1
ATOM 696 O O . GLY A 1 89 ? 3.111 5.074 6.346 1.00 95.94 89 GLY A O 1
ATOM 697 N N . VAL A 1 90 ? 1.782 3.258 6.170 1.00 96.56 90 VAL A N 1
ATOM 698 C CA . VAL A 1 90 ? 2.594 2.295 6.924 1.00 96.56 90 VAL A CA 1
ATOM 699 C C . VAL A 1 90 ? 2.962 1.120 6.024 1.00 96.56 90 VAL A C 1
ATOM 701 O O . VAL A 1 90 ? 2.104 0.522 5.380 1.00 96.56 90 VAL A O 1
ATOM 704 N N . VAL A 1 91 ? 4.241 0.762 5.998 1.00 97.31 91 VAL A N 1
ATOM 705 C CA . VAL A 1 91 ? 4.767 -0.358 5.219 1.00 97.31 91 VAL A CA 1
ATOM 706 C C . VAL A 1 91 ? 5.350 -1.410 6.159 1.00 97.31 91 VAL A C 1
ATOM 708 O O . VAL A 1 91 ? 6.160 -1.106 7.036 1.00 97.31 91 VAL A O 1
ATOM 711 N N . LEU A 1 92 ? 4.952 -2.661 5.937 1.00 96.44 92 LEU A N 1
ATOM 712 C CA . LEU A 1 92 ? 5.457 -3.856 6.609 1.00 96.44 92 LEU A CA 1
ATOM 713 C C . LEU A 1 92 ? 5.695 -4.973 5.586 1.00 96.44 92 LEU A C 1
ATOM 715 O O . LEU A 1 92 ? 5.189 -4.911 4.465 1.00 96.44 92 LEU A O 1
ATOM 719 N N . ARG A 1 93 ? 6.441 -6.012 5.973 1.00 95.38 93 ARG A N 1
ATOM 720 C CA . ARG A 1 93 ? 6.829 -7.103 5.067 1.00 95.38 93 ARG A CA 1
ATOM 721 C C . ARG A 1 93 ? 5.634 -7.792 4.402 1.00 95.38 93 ARG A C 1
ATOM 723 O O . ARG A 1 93 ? 5.673 -8.010 3.196 1.00 95.38 93 ARG A O 1
ATOM 730 N N . ASP A 1 94 ? 4.595 -8.128 5.161 1.00 93.75 94 ASP A N 1
ATOM 731 C CA . ASP A 1 94 ? 3.462 -8.921 4.653 1.00 93.75 94 ASP A CA 1
ATOM 732 C C . ASP A 1 94 ? 2.661 -8.183 3.573 1.00 93.75 94 ASP A C 1
ATOM 734 O O . ASP A 1 94 ? 2.106 -8.795 2.660 1.00 93.75 94 ASP A O 1
ATOM 738 N N . LEU A 1 95 ? 2.693 -6.849 3.604 1.00 93.19 95 LEU A N 1
ATOM 739 C CA . LEU A 1 95 ? 2.037 -5.994 2.623 1.00 93.19 95 LEU A CA 1
ATOM 740 C C . LEU A 1 95 ? 2.609 -6.192 1.207 1.00 93.19 95 LEU A C 1
ATOM 742 O O . LEU A 1 95 ? 1.884 -6.069 0.218 1.00 93.19 95 LEU A O 1
ATOM 746 N N . LEU A 1 96 ? 3.883 -6.588 1.087 1.00 92.56 96 LEU A N 1
ATOM 747 C CA . LEU A 1 96 ? 4.512 -6.868 -0.208 1.00 92.56 96 LEU A CA 1
ATOM 748 C C . LEU A 1 96 ? 3.838 -8.034 -0.945 1.00 92.56 96 LEU A C 1
ATOM 750 O O . LEU A 1 96 ? 3.960 -8.119 -2.164 1.00 92.56 96 LEU A O 1
ATOM 754 N N . ALA A 1 97 ? 3.072 -8.891 -0.261 1.00 90.69 97 ALA A N 1
ATOM 755 C CA . ALA A 1 97 ? 2.302 -9.950 -0.911 1.00 90.69 97 ALA A CA 1
ATOM 756 C C . ALA A 1 97 ? 1.221 -9.418 -1.880 1.00 90.69 97 ALA A C 1
ATOM 758 O O . ALA A 1 97 ? 0.675 -10.196 -2.671 1.00 90.69 97 ALA A O 1
ATOM 759 N N . ARG A 1 98 ? 0.901 -8.113 -1.821 1.00 90.69 98 ARG A N 1
ATOM 760 C CA . ARG A 1 98 ? 0.041 -7.397 -2.779 1.00 90.69 98 ARG A CA 1
ATOM 761 C C . ARG A 1 98 ? 0.808 -6.833 -3.981 1.00 90.69 98 ARG A C 1
ATOM 763 O O . ARG A 1 98 ? 0.211 -6.621 -5.038 1.00 90.69 98 ARG A O 1
ATOM 770 N N . GLU A 1 99 ? 2.108 -6.591 -3.827 1.00 90.81 99 GLU A N 1
ATOM 771 C CA . GLU A 1 99 ? 2.956 -5.856 -4.768 1.00 90.81 99 GLU A CA 1
ATOM 772 C C . GLU A 1 99 ? 3.880 -6.808 -5.529 1.00 90.81 99 GLU A C 1
ATOM 774 O O . GLU A 1 99 ? 5.057 -6.966 -5.210 1.00 90.81 99 GLU A O 1
ATOM 779 N N . THR A 1 100 ? 3.366 -7.425 -6.591 1.00 85.69 100 THR A N 1
ATOM 7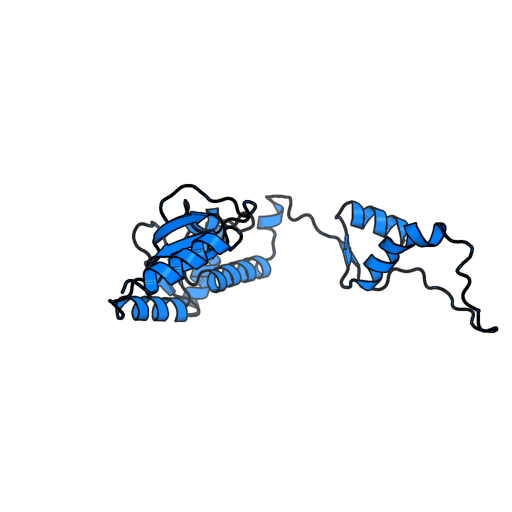80 C CA . THR A 1 100 ? 4.110 -8.431 -7.375 1.00 85.69 100 THR A CA 1
ATOM 781 C C . THR A 1 100 ? 5.408 -7.911 -8.001 1.00 85.69 100 THR A C 1
ATOM 783 O O . THR A 1 100 ? 6.283 -8.700 -8.353 1.00 85.69 100 THR A O 1
ATOM 786 N N . ARG A 1 101 ? 5.541 -6.589 -8.155 1.00 85.75 101 ARG A N 1
ATOM 787 C CA . ARG A 1 101 ? 6.722 -5.917 -8.720 1.00 85.75 101 ARG A CA 1
ATOM 788 C C . ARG A 1 101 ? 7.575 -5.201 -7.669 1.00 85.75 101 ARG A C 1
ATOM 790 O O . ARG A 1 101 ? 8.494 -4.477 -8.046 1.00 85.75 101 ARG A O 1
ATOM 797 N N . ALA A 1 102 ? 7.276 -5.359 -6.379 1.00 88.56 102 ALA A N 1
ATOM 798 C CA . ALA A 1 102 ? 8.086 -4.742 -5.339 1.00 88.56 102 ALA A CA 1
ATOM 799 C C . ALA A 1 102 ? 9.492 -5.374 -5.280 1.00 88.56 102 ALA A C 1
ATOM 801 O O . ALA A 1 102 ? 9.635 -6.590 -5.448 1.00 88.56 102 ALA A O 1
ATOM 802 N N . PRO A 1 103 ? 10.535 -4.572 -4.997 1.00 90.88 103 PRO A N 1
ATOM 803 C CA . PRO A 1 103 ? 11.838 -5.085 -4.598 1.00 90.88 103 PRO A CA 1
ATOM 804 C C . PRO A 1 103 ? 11.731 -5.984 -3.362 1.00 90.88 103 PRO A C 1
ATOM 806 O O . PRO A 1 103 ? 10.778 -5.898 -2.585 1.00 90.88 103 PRO A O 1
ATOM 809 N N . SER A 1 104 ? 12.752 -6.816 -3.139 1.00 92.88 104 SER A N 1
ATOM 810 C CA . SER A 1 104 ? 12.795 -7.663 -1.946 1.00 92.88 104 SER A CA 1
ATOM 811 C C . SER A 1 104 ? 12.709 -6.828 -0.661 1.00 92.88 104 SER A C 1
ATOM 813 O O . SER A 1 104 ? 13.261 -5.725 -0.590 1.00 92.88 104 SER A O 1
ATOM 815 N N . TRP A 1 105 ? 12.089 -7.381 0.389 1.00 94.19 105 TRP A N 1
ATOM 816 C CA . TRP A 1 105 ? 12.021 -6.716 1.697 1.00 94.19 105 TRP A CA 1
ATOM 817 C C . TRP A 1 105 ? 13.408 -6.310 2.212 1.00 94.19 105 TRP A C 1
ATOM 819 O O . TRP A 1 105 ? 13.577 -5.214 2.734 1.00 94.19 105 TRP A O 1
ATOM 829 N N . ARG A 1 106 ? 14.427 -7.153 1.994 1.00 93.94 106 ARG A N 1
ATOM 830 C CA . ARG A 1 106 ? 15.817 -6.873 2.384 1.00 93.94 106 ARG A CA 1
ATOM 831 C C . ARG A 1 106 ? 16.366 -5.617 1.702 1.00 93.94 106 ARG A C 1
ATOM 833 O O . ARG A 1 106 ? 17.045 -4.823 2.347 1.00 93.94 106 ARG A O 1
ATOM 840 N N . THR A 1 107 ? 16.067 -5.436 0.416 1.00 93.12 107 THR A N 1
ATOM 841 C CA . THR A 1 107 ? 16.473 -4.250 -0.349 1.00 93.12 107 THR A CA 1
ATOM 842 C C . THR A 1 107 ? 15.763 -3.001 0.172 1.00 93.12 107 THR A C 1
ATOM 844 O O . THR A 1 107 ? 16.408 -1.982 0.414 1.00 93.12 107 THR A O 1
ATOM 847 N N . LEU A 1 108 ? 14.449 -3.091 0.401 1.00 95.44 108 LEU A N 1
ATOM 848 C CA . LEU A 1 108 ? 13.658 -1.980 0.934 1.00 95.44 108 LEU A CA 1
ATOM 849 C C . LEU A 1 108 ? 14.101 -1.577 2.345 1.00 95.44 108 LEU A C 1
ATOM 851 O O . LEU A 1 108 ? 14.179 -0.389 2.637 1.00 95.44 108 LEU A O 1
ATOM 855 N N . LEU A 1 109 ? 14.462 -2.542 3.194 1.00 96.00 109 LEU A N 1
ATOM 856 C CA . LEU A 1 109 ? 14.885 -2.303 4.573 1.00 96.00 109 LEU A CA 1
ATOM 857 C C . LEU A 1 109 ? 16.090 -1.356 4.662 1.00 96.00 109 LEU A C 1
ATOM 859 O O . LEU A 1 109 ? 16.104 -0.446 5.487 1.00 96.00 109 LEU A O 1
ATOM 863 N N . GLY A 1 110 ? 17.086 -1.528 3.787 1.00 95.38 110 GLY A N 1
ATOM 864 C CA . GLY A 1 110 ? 18.250 -0.637 3.739 1.00 95.38 110 GLY A CA 1
ATOM 865 C C . GLY A 1 110 ? 17.886 0.801 3.354 1.00 95.38 110 GLY A C 1
ATOM 866 O O . GLY A 1 110 ? 18.476 1.750 3.870 1.00 95.38 110 GLY A O 1
ATOM 867 N N . ILE A 1 111 ? 16.890 0.969 2.482 1.00 96.75 111 ILE A N 1
ATOM 868 C CA . ILE A 1 111 ? 16.381 2.283 2.078 1.00 96.75 111 ILE A CA 1
ATOM 869 C C . ILE A 1 111 ? 15.570 2.900 3.215 1.00 96.75 111 ILE A C 1
ATOM 871 O O . ILE A 1 111 ? 15.819 4.045 3.581 1.00 96.75 111 ILE A O 1
ATOM 875 N N . TYR A 1 112 ? 14.649 2.147 3.815 1.00 97.81 112 TYR A N 1
ATOM 876 C CA . TYR A 1 112 ? 13.808 2.645 4.899 1.00 97.81 112 TYR A CA 1
ATOM 877 C C . TYR A 1 112 ? 14.618 3.047 6.131 1.00 97.81 112 TYR A C 1
ATOM 879 O O . TYR A 1 112 ? 14.416 4.145 6.636 1.00 97.81 112 TYR A O 1
ATOM 887 N N . ARG A 1 113 ? 15.622 2.263 6.535 1.00 97.38 113 ARG A N 1
ATOM 888 C CA . ARG A 1 113 ? 16.536 2.654 7.624 1.00 97.38 113 ARG A CA 1
ATOM 889 C C . ARG A 1 113 ? 17.322 3.929 7.307 1.00 97.38 113 ARG A C 1
ATOM 891 O O . ARG A 1 113 ? 17.546 4.753 8.186 1.00 97.38 113 ARG A O 1
ATOM 898 N N . ARG A 1 114 ? 17.714 4.140 6.045 1.00 97.38 114 ARG A N 1
ATOM 899 C CA . ARG A 1 114 ? 18.371 5.388 5.614 1.00 97.38 114 ARG A CA 1
ATOM 900 C C . ARG A 1 114 ? 17.415 6.579 5.652 1.00 97.38 114 ARG A C 1
ATOM 902 O O . ARG A 1 114 ? 17.815 7.670 6.038 1.00 97.38 114 ARG A O 1
ATOM 909 N N . LEU A 1 115 ? 16.171 6.394 5.218 1.00 97.62 115 LEU A N 1
ATOM 910 C CA . LEU A 1 115 ? 15.131 7.424 5.292 1.00 97.62 115 LEU A CA 1
ATOM 911 C C . LEU A 1 115 ? 14.786 7.771 6.743 1.00 97.62 115 LEU A C 1
ATOM 913 O O . LEU A 1 115 ? 14.604 8.940 7.067 1.00 97.62 115 LEU A O 1
ATOM 917 N N . GLU A 1 116 ? 14.751 6.772 7.620 1.00 98.00 116 GLU A N 1
ATOM 918 C CA . GLU A 1 116 ? 14.550 6.956 9.055 1.00 98.00 116 GLU A CA 1
ATOM 919 C C . GLU A 1 116 ? 15.717 7.717 9.690 1.00 98.00 116 GLU A C 1
ATOM 921 O O . GLU A 1 116 ? 15.487 8.683 10.409 1.00 98.00 116 GLU A O 1
ATOM 926 N N . ALA A 1 117 ? 16.964 7.352 9.373 1.00 97.81 117 ALA A N 1
ATOM 927 C CA . ALA A 1 117 ? 18.146 8.070 9.852 1.00 97.81 117 ALA A CA 1
ATOM 928 C C . ALA A 1 117 ? 18.172 9.541 9.393 1.00 97.81 117 ALA A C 1
ATOM 930 O O . ALA A 1 117 ? 18.695 10.400 10.098 1.00 97.81 117 ALA A O 1
ATOM 931 N N . ARG A 1 118 ? 17.574 9.843 8.230 1.00 97.56 118 ARG A N 1
ATOM 932 C CA . ARG A 1 118 ? 17.349 11.213 7.733 1.00 97.56 118 ARG A CA 1
ATOM 933 C C . ARG A 1 118 ? 16.165 11.926 8.405 1.00 97.56 118 ARG A C 1
ATOM 935 O O . ARG A 1 118 ? 15.947 13.104 8.149 1.00 97.56 118 ARG A O 1
ATOM 942 N N . GLY A 1 119 ? 15.393 11.232 9.239 1.00 97.00 119 GLY A N 1
ATOM 943 C CA . GLY A 1 119 ? 14.199 11.754 9.904 1.00 97.00 119 GLY A CA 1
ATOM 944 C C . GLY A 1 119 ? 12.974 11.892 8.996 1.00 97.00 119 GLY A C 1
ATOM 945 O O . GLY A 1 119 ? 11.960 12.434 9.434 1.00 97.00 119 GLY A O 1
ATOM 946 N N . GLU A 1 120 ? 13.040 11.399 7.755 1.00 97.62 120 GLU A N 1
ATOM 947 C CA . GLU A 1 120 ? 11.955 11.512 6.770 1.00 97.62 120 GLU A CA 1
ATOM 948 C C . GLU A 1 120 ? 10.783 10.574 7.086 1.00 97.62 120 GLU A C 1
ATOM 950 O O . GLU A 1 120 ? 9.638 10.867 6.753 1.00 97.62 120 GLU A O 1
ATOM 955 N N . ILE A 1 121 ? 11.069 9.437 7.724 1.00 98.38 121 ILE A N 1
ATOM 956 C CA . ILE A 1 121 ? 10.080 8.436 8.137 1.00 98.38 121 ILE A CA 1
ATOM 957 C C . ILE A 1 121 ? 10.344 7.988 9.573 1.00 98.38 121 ILE A C 1
ATOM 959 O O . ILE A 1 121 ? 11.367 8.332 10.164 1.00 98.38 121 ILE A O 1
ATOM 963 N N . ARG A 1 122 ? 9.423 7.210 10.144 1.00 98.12 122 ARG A N 1
ATOM 964 C CA . ARG A 1 122 ? 9.551 6.624 11.484 1.00 98.12 122 ARG A CA 1
ATOM 965 C C . ARG A 1 122 ? 9.547 5.106 11.396 1.00 98.12 122 ARG A C 1
ATOM 967 O O . ARG A 1 122 ? 8.610 4.542 10.833 1.00 98.12 122 ARG A O 1
ATOM 974 N N . GLY A 1 123 ? 10.558 4.454 11.960 1.00 97.31 123 GLY A N 1
ATOM 975 C CA . GLY A 1 123 ? 10.535 3.025 12.240 1.00 97.31 123 GLY A CA 1
ATOM 976 C C . GLY A 1 123 ? 9.835 2.740 13.568 1.00 97.31 123 GLY A C 1
ATOM 977 O O . GLY A 1 123 ? 9.829 3.562 14.488 1.00 97.31 123 GLY A O 1
ATOM 978 N N . GLY A 1 124 ? 9.188 1.582 13.668 1.00 95.31 124 GLY A N 1
ATOM 979 C CA . GLY A 1 124 ? 8.531 1.162 14.900 1.00 95.31 124 GLY A CA 1
ATOM 980 C C . GLY A 1 124 ? 7.534 0.028 14.710 1.00 95.31 124 GLY A C 1
ATOM 981 O O . GLY A 1 124 ? 7.617 -0.762 13.771 1.00 95.31 124 GLY A O 1
ATOM 982 N N . ARG A 1 125 ? 6.583 -0.055 15.645 1.00 94.81 125 ARG A N 1
ATOM 983 C CA . ARG A 1 125 ? 5.442 -0.975 15.608 1.00 94.81 125 ARG A CA 1
ATOM 984 C C . ARG A 1 125 ? 4.173 -0.137 15.681 1.00 94.81 125 ARG A C 1
ATOM 986 O O . ARG A 1 125 ? 3.858 0.421 16.729 1.00 94.81 125 ARG A O 1
ATOM 993 N N . PHE A 1 126 ? 3.500 0.001 14.545 1.00 94.50 126 PHE A N 1
ATOM 994 C CA . PHE A 1 126 ? 2.309 0.838 14.393 1.00 94.50 126 PHE A CA 1
ATOM 995 C C . PHE A 1 126 ? 1.035 -0.001 14.299 1.00 94.50 126 PHE A C 1
ATOM 997 O O . PHE A 1 126 ? -0.007 0.416 14.795 1.00 94.50 126 PHE A O 1
ATOM 1004 N N . VAL A 1 127 ? 1.139 -1.180 13.684 1.00 91.62 127 VAL A N 1
ATOM 1005 C CA . VAL A 1 127 ? 0.051 -2.144 13.507 1.00 91.62 127 VAL A CA 1
ATOM 1006 C C . VAL A 1 127 ? 0.357 -3.396 14.325 1.00 91.62 127 VAL A C 1
ATOM 1008 O O . VAL A 1 127 ? 1.449 -3.962 14.212 1.00 91.62 127 VAL A O 1
ATOM 1011 N N . ASP A 1 128 ? -0.598 -3.811 15.153 1.00 90.62 128 ASP A N 1
ATOM 1012 C CA . ASP A 1 128 ? -0.498 -5.027 15.962 1.00 90.62 128 ASP A CA 1
ATOM 1013 C C . ASP A 1 128 ? -0.824 -6.292 15.144 1.00 90.62 128 ASP A C 1
ATOM 1015 O O . ASP A 1 128 ? -1.381 -6.20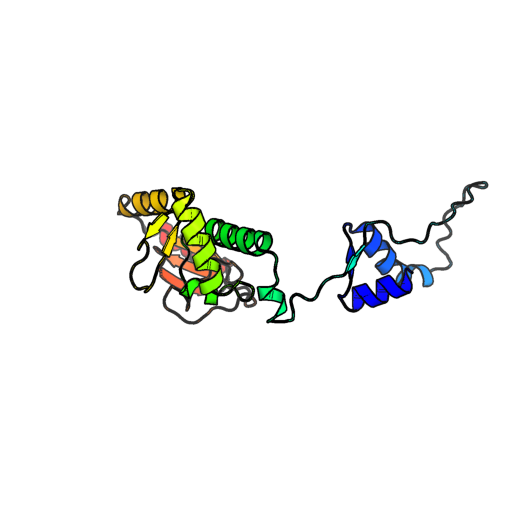6 14.053 1.00 90.62 128 ASP A O 1
ATOM 1019 N N . GLY A 1 129 ? -0.441 -7.470 15.643 1.00 89.81 129 GLY A N 1
ATOM 1020 C CA . GLY A 1 129 ? -0.685 -8.760 14.981 1.00 89.81 129 GLY A CA 1
ATOM 1021 C C . GLY A 1 129 ? 0.296 -9.111 13.855 1.00 89.81 129 GLY A C 1
ATOM 1022 O O . GLY A 1 129 ? 0.269 -10.228 13.347 1.00 89.81 129 GLY A O 1
ATOM 1023 N N . PHE A 1 130 ? 1.212 -8.202 13.510 1.00 91.56 130 PHE A N 1
ATOM 1024 C CA . PHE A 1 130 ? 2.263 -8.428 12.514 1.00 91.56 130 PHE A CA 1
ATOM 1025 C C . PHE A 1 130 ? 3.649 -8.391 13.142 1.00 91.56 130 PHE A C 1
ATOM 1027 O O . PHE A 1 130 ? 3.918 -7.623 14.074 1.00 91.56 130 PHE A O 1
ATOM 1034 N N . THR A 1 131 ? 4.551 -9.207 12.603 1.00 90.44 131 THR A N 1
ATOM 1035 C CA . THR A 1 131 ? 5.934 -9.322 13.081 1.00 90.44 131 THR A CA 1
ATOM 1036 C C . THR A 1 131 ? 6.902 -8.525 12.208 1.00 90.44 131 THR A C 1
ATOM 1038 O O . THR A 1 131 ? 6.636 -8.245 11.041 1.00 90.44 131 THR A O 1
ATOM 1041 N N . GLY A 1 132 ? 8.052 -8.166 12.783 1.00 91.94 132 GLY A N 1
ATOM 1042 C CA . GLY A 1 132 ? 9.112 -7.440 12.084 1.00 91.94 132 GLY A CA 1
ATOM 1043 C C . GLY A 1 132 ? 9.021 -5.915 12.183 1.00 91.94 132 GLY A C 1
ATOM 1044 O O . GLY A 1 132 ? 8.155 -5.355 12.857 1.00 91.94 132 GLY A O 1
ATOM 1045 N N . GLU A 1 133 ? 9.984 -5.257 11.537 1.00 95.56 133 GLU A N 1
ATOM 1046 C CA . GLU A 1 133 ? 10.075 -3.797 11.447 1.00 95.56 133 GLU A CA 1
ATOM 1047 C C . GLU A 1 133 ? 8.957 -3.232 10.566 1.00 95.56 133 GLU A C 1
ATOM 1049 O O . GLU A 1 133 ? 8.638 -3.786 9.510 1.00 95.56 133 GLU A O 1
ATOM 1054 N N . GLN A 1 134 ? 8.390 -2.106 10.992 1.00 97.75 134 GLN A N 1
ATOM 1055 C CA . GLN A 1 134 ? 7.416 -1.341 10.224 1.00 97.75 134 GLN A CA 1
ATOM 1056 C C . GLN A 1 134 ? 7.929 0.083 10.066 1.00 97.75 134 GLN A C 1
ATOM 1058 O O . GLN A 1 134 ? 8.566 0.625 10.971 1.00 97.75 134 GLN A O 1
ATOM 1063 N N . PHE A 1 135 ? 7.617 0.693 8.930 1.00 98.44 135 PHE A N 1
ATOM 1064 C CA . PHE A 1 135 ? 8.020 2.057 8.624 1.00 98.44 135 PHE A CA 1
ATOM 1065 C C . PHE A 1 135 ? 6.809 2.873 8.218 1.00 98.44 135 PHE A C 1
ATOM 1067 O O . PHE A 1 135 ? 5.996 2.418 7.415 1.00 98.44 135 PHE A O 1
ATOM 1074 N N . ALA A 1 136 ? 6.689 4.075 8.762 1.00 98.38 136 ALA A N 1
ATOM 1075 C CA . ALA A 1 136 ? 5.551 4.941 8.518 1.00 98.38 136 ALA A CA 1
ATOM 1076 C C . ALA A 1 136 ? 5.986 6.364 8.188 1.00 98.38 136 ALA A C 1
ATOM 1078 O O . ALA A 1 136 ? 6.975 6.872 8.723 1.00 98.38 136 ALA A O 1
ATOM 1079 N N . LEU A 1 137 ? 5.205 7.021 7.335 1.00 98.12 137 LEU A N 1
ATOM 1080 C CA . LEU A 1 137 ? 5.294 8.466 7.165 1.00 98.12 137 LEU A CA 1
ATOM 1081 C C . LEU A 1 137 ? 4.894 9.175 8.476 1.00 98.12 137 LEU A C 1
ATOM 1083 O O . LEU A 1 137 ? 3.969 8.702 9.148 1.00 98.12 137 LEU A O 1
ATOM 1087 N N . PRO A 1 138 ? 5.543 10.288 8.868 1.00 97.00 138 PRO A N 1
ATOM 1088 C CA . PRO A 1 138 ? 5.186 11.023 10.084 1.00 97.00 138 PRO A CA 1
ATOM 1089 C C . PRO A 1 138 ? 3.695 11.388 10.146 1.00 97.00 138 PRO A C 1
ATOM 1091 O O . PRO A 1 138 ? 3.046 11.150 11.164 1.00 97.00 138 PRO A O 1
ATOM 1094 N N . GLU A 1 139 ? 3.129 11.848 9.030 1.00 96.81 139 GLU A N 1
ATOM 1095 C CA . GLU A 1 139 ? 1.709 12.171 8.882 1.00 96.81 139 GLU A CA 1
ATOM 1096 C C . GLU A 1 139 ? 0.795 10.947 9.068 1.00 96.81 139 GLU A C 1
ATOM 1098 O O . GLU A 1 139 ? -0.285 11.058 9.649 1.00 96.81 139 GLU A O 1
ATOM 1103 N N . ALA A 1 140 ? 1.238 9.752 8.661 1.00 96.62 140 ALA A N 1
ATOM 1104 C CA . ALA A 1 140 ? 0.488 8.517 8.882 1.00 96.62 140 ALA A CA 1
ATOM 1105 C C . ALA A 1 140 ? 0.461 8.147 10.373 1.00 96.62 140 ALA A C 1
ATOM 1107 O O . ALA A 1 140 ? -0.575 7.739 10.898 1.00 96.62 140 ALA A O 1
ATOM 1108 N N . VAL A 1 141 ? 1.571 8.351 11.092 1.00 96.62 141 VAL A N 1
ATOM 1109 C CA . VAL A 1 141 ? 1.628 8.138 12.549 1.00 96.62 141 VAL A CA 1
ATOM 1110 C C . VAL A 1 141 ? 0.691 9.101 13.280 1.00 96.62 141 VAL A C 1
ATOM 1112 O O . VAL A 1 141 ? 0.005 8.708 14.228 1.00 96.62 141 VAL A O 1
ATOM 1115 N N . GLU A 1 142 ? 0.635 10.360 12.852 1.00 95.94 142 GLU A N 1
ATOM 1116 C CA . GLU A 1 142 ? -0.288 11.351 13.409 1.00 95.94 142 GLU A CA 1
ATOM 1117 C C . GLU A 1 142 ? -1.751 10.989 13.145 1.00 95.94 142 GLU A C 1
ATOM 1119 O O . GLU A 1 142 ? -2.561 11.031 14.079 1.00 95.94 142 GLU A O 1
ATOM 1124 N N . ALA A 1 143 ? -2.075 10.545 11.927 1.00 93.81 143 ALA A N 1
ATOM 1125 C CA . ALA A 1 143 ? -3.406 10.065 11.570 1.00 93.81 143 ALA A CA 1
ATOM 1126 C C . ALA A 1 143 ? -3.836 8.869 12.436 1.00 93.81 143 ALA A C 1
ATOM 1128 O O . ALA A 1 143 ? -4.920 8.894 13.022 1.00 93.81 143 ALA A O 1
ATOM 1129 N N . LEU A 1 144 ? -2.965 7.870 12.627 1.00 92.25 144 LEU A N 1
ATOM 1130 C CA . LEU A 1 144 ? -3.238 6.724 13.506 1.00 92.25 144 LEU A CA 1
ATOM 1131 C C . LEU A 1 144 ? -3.499 7.157 14.955 1.00 92.25 144 LEU A C 1
ATOM 1133 O O . LEU A 1 144 ? -4.429 6.674 15.607 1.00 92.25 144 LEU A O 1
ATOM 1137 N N . ARG A 1 145 ? -2.715 8.112 15.472 1.00 92.62 145 ARG A N 1
ATOM 1138 C CA . ARG A 1 145 ? -2.931 8.672 16.817 1.00 92.62 145 ARG A CA 1
ATOM 1139 C C . ARG A 1 145 ? -4.257 9.423 16.918 1.00 92.62 145 ARG A C 1
ATOM 1141 O O . ARG A 1 145 ? -4.872 9.384 17.982 1.00 92.62 145 ARG A O 1
ATOM 1148 N N . ALA A 1 146 ? -4.677 10.115 15.860 1.00 91.81 146 ALA A N 1
ATOM 1149 C CA . ALA A 1 146 ? -5.954 10.820 15.811 1.00 91.81 146 ALA A CA 1
ATOM 1150 C C . ALA A 1 146 ? -7.142 9.851 15.796 1.00 91.81 146 ALA A C 1
ATOM 1152 O O . ALA A 1 146 ? -8.066 10.034 16.588 1.00 91.81 146 ALA A O 1
ATOM 1153 N N . ILE A 1 147 ? -7.079 8.795 14.979 1.00 88.31 147 ILE A N 1
ATOM 1154 C CA . ILE A 1 147 ? -8.095 7.733 14.932 1.00 88.31 147 ILE A CA 1
ATOM 1155 C C . ILE A 1 147 ? -8.243 7.083 16.310 1.00 88.31 147 ILE A C 1
ATOM 1157 O O . ILE A 1 147 ? -9.346 7.013 16.838 1.00 88.31 147 ILE A O 1
ATOM 1161 N N . ARG A 1 148 ? -7.130 6.732 16.971 1.00 87.12 148 ARG A N 1
ATOM 1162 C CA . ARG A 1 148 ? -7.151 6.153 18.327 1.00 87.12 148 ARG A CA 1
ATOM 1163 C C . ARG A 1 148 ? -7.868 7.031 19.364 1.00 87.12 148 ARG A C 1
ATOM 1165 O O . ARG A 1 148 ? -8.391 6.504 20.342 1.00 87.12 148 ARG A O 1
ATOM 1172 N N . ARG A 1 149 ? -7.860 8.361 19.196 1.00 89.06 149 ARG A N 1
ATOM 1173 C CA . ARG A 1 149 ? -8.563 9.297 20.093 1.00 89.06 149 ARG A CA 1
ATOM 1174 C C . ARG A 1 149 ? -10.057 9.408 19.782 1.00 89.06 149 ARG A C 1
ATOM 1176 O O . ARG A 1 149 ? -10.831 9.635 20.703 1.00 89.06 149 ARG A O 1
ATOM 1183 N N . LYS A 1 150 ? -10.461 9.251 18.519 1.00 82.56 150 LYS A N 1
ATOM 1184 C CA . LYS A 1 150 ? -11.856 9.327 18.057 1.00 82.56 150 LYS A CA 1
ATOM 1185 C C . LYS A 1 150 ? -12.614 8.019 18.333 1.00 82.56 150 LYS A C 1
ATOM 1187 O O . LYS A 1 150 ? -13.187 7.464 17.415 1.00 82.56 150 LYS A O 1
ATOM 1192 N N . ARG A 1 151 ? -12.595 7.513 19.571 1.00 60.78 151 ARG A N 1
ATOM 1193 C CA . ARG A 1 151 ? -13.053 6.161 19.973 1.00 60.78 151 ARG A CA 1
ATOM 1194 C C . ARG A 1 151 ? -14.471 5.721 19.546 1.00 60.78 151 ARG A C 1
ATOM 1196 O O . ARG A 1 151 ? -14.790 4.564 19.781 1.00 60.78 151 ARG A O 1
ATOM 1203 N N . ASP A 1 152 ? -15.253 6.575 18.892 1.00 64.38 152 ASP A N 1
ATOM 1204 C CA . ASP A 1 152 ? -16.618 6.310 18.462 1.00 64.38 152 ASP A CA 1
ATOM 1205 C C . ASP A 1 152 ? -16.788 6.535 16.954 1.00 64.38 152 ASP A C 1
ATOM 1207 O O . ASP A 1 152 ? -16.630 7.642 16.433 1.00 64.38 152 ASP A O 1
ATOM 1211 N N . GLY A 1 153 ? -17.145 5.462 16.255 1.00 63.69 153 GLY A N 1
ATOM 1212 C CA . GLY A 1 153 ? -17.574 5.474 14.864 1.00 63.69 153 GLY A CA 1
ATOM 1213 C C . GLY A 1 153 ? -17.671 4.047 14.346 1.00 63.69 153 GLY A C 1
ATOM 1214 O O . GLY A 1 153 ? -16.770 3.266 14.605 1.00 63.69 153 GLY A O 1
ATOM 1215 N N . GLN A 1 154 ? -18.767 3.718 13.660 1.00 71.00 154 GLN A N 1
ATOM 1216 C CA . GLN A 1 154 ? -18.819 2.574 12.748 1.00 71.00 154 GLN A CA 1
ATOM 1217 C C . GLN A 1 154 ? -18.614 3.123 11.341 1.00 71.00 154 GLN A C 1
ATOM 1219 O O . GLN A 1 154 ? -19.572 3.378 10.603 1.00 71.00 154 GLN A O 1
ATOM 1224 N N . GLU A 1 155 ? -17.361 3.422 11.004 1.00 84.38 155 GLU A N 1
ATOM 1225 C CA . GLU A 1 155 ? -17.036 3.991 9.705 1.00 84.38 155 GLU A CA 1
ATOM 1226 C C . GLU A 1 155 ? -17.073 2.887 8.652 1.00 84.38 155 GLU A C 1
ATOM 1228 O O . GLU A 1 155 ? -16.186 2.038 8.548 1.00 84.38 155 GLU A O 1
ATOM 1233 N N . ALA A 1 156 ? -18.135 2.911 7.851 1.00 88.88 156 ALA A N 1
ATOM 1234 C CA . ALA A 1 156 ? -18.255 2.054 6.689 1.00 88.88 156 ALA A CA 1
ATOM 1235 C C . ALA A 1 156 ? -17.472 2.654 5.512 1.00 88.88 156 ALA A C 1
ATOM 1237 O O . ALA A 1 156 ? -17.775 3.770 5.089 1.00 88.88 156 ALA A O 1
ATOM 1238 N N . VAL A 1 157 ? -16.529 1.915 4.926 1.00 91.00 157 VAL A N 1
ATOM 1239 C CA . VAL A 1 157 ? -15.759 2.313 3.737 1.00 91.00 157 VAL A CA 1
ATOM 1240 C C . VAL A 1 157 ? -15.903 1.244 2.662 1.00 91.00 157 VAL A C 1
ATOM 1242 O O . VAL A 1 157 ? -15.690 0.063 2.909 1.00 91.00 157 VAL A O 1
ATOM 1245 N N . LEU A 1 158 ? -16.260 1.651 1.445 1.00 94.31 158 LEU A N 1
ATOM 1246 C CA . LEU A 1 158 ? -16.348 0.744 0.304 1.00 94.31 158 LEU A CA 1
ATOM 1247 C C . LEU A 1 158 ? -15.087 0.864 -0.550 1.00 94.31 158 LEU A C 1
ATOM 1249 O O . LEU A 1 158 ? -14.793 1.946 -1.057 1.00 94.31 158 LEU A O 1
ATOM 1253 N N . VAL A 1 159 ? -14.393 -0.251 -0.756 1.00 94.62 159 VAL A N 1
ATOM 1254 C CA . VAL A 1 159 ? -13.150 -0.318 -1.532 1.00 94.62 159 VAL A CA 1
ATOM 1255 C C . VAL A 1 159 ? -13.350 -1.259 -2.714 1.00 94.62 159 VAL A C 1
ATOM 1257 O O . VAL A 1 159 ? -13.866 -2.362 -2.562 1.00 94.62 159 VAL A O 1
ATOM 1260 N N . SER A 1 160 ? -12.960 -0.836 -3.916 1.00 95.69 160 SER A N 1
ATOM 1261 C CA . SER A 1 160 ? -13.003 -1.710 -5.096 1.00 95.69 160 SER A CA 1
ATOM 1262 C C . SER A 1 160 ? -12.036 -2.884 -4.933 1.00 95.69 160 SER A C 1
ATOM 1264 O O . SER A 1 160 ? -10.929 -2.703 -4.435 1.00 95.69 160 SER A O 1
ATOM 1266 N N . ALA A 1 161 ? -12.388 -4.075 -5.425 1.00 94.88 161 ALA A N 1
ATOM 1267 C CA . ALA A 1 161 ? -11.465 -5.210 -5.421 1.00 94.88 161 ALA A CA 1
ATOM 1268 C C . ALA A 1 161 ? -10.179 -4.925 -6.222 1.00 94.88 161 ALA A C 1
ATOM 1270 O O . ALA A 1 161 ? -9.123 -5.481 -5.911 1.00 94.88 161 ALA A O 1
ATOM 1271 N N . ALA A 1 162 ? -10.262 -4.044 -7.227 1.00 94.00 162 ALA A N 1
ATOM 1272 C CA . ALA A 1 162 ? -9.128 -3.607 -8.039 1.00 94.00 162 ALA A CA 1
ATOM 1273 C C . ALA A 1 162 ? -8.197 -2.617 -7.316 1.00 94.00 162 ALA A C 1
ATOM 1275 O O . ALA A 1 162 ? -7.063 -2.405 -7.755 1.00 94.00 162 ALA A O 1
ATOM 1276 N N . ASP A 1 163 ? -8.658 -2.015 -6.219 1.00 93.12 163 ASP A N 1
ATOM 1277 C CA . ASP A 1 163 ? -7.911 -1.008 -5.478 1.00 93.12 163 ASP A CA 1
ATOM 1278 C C . ASP A 1 163 ? -6.672 -1.626 -4.789 1.00 93.12 163 ASP A C 1
ATOM 1280 O O . ASP A 1 163 ? -6.714 -2.778 -4.330 1.00 93.12 163 ASP A O 1
ATOM 1284 N N . PRO A 1 164 ? -5.536 -0.912 -4.706 1.00 90.38 164 PRO A N 1
ATOM 1285 C CA . PRO A 1 164 ? -4.393 -1.360 -3.915 1.00 90.38 164 PRO A CA 1
ATOM 1286 C C . PRO A 1 164 ? -4.692 -1.544 -2.419 1.00 90.38 164 PRO A C 1
ATOM 1288 O O . PRO A 1 164 ? -4.044 -2.369 -1.781 1.00 90.38 164 PRO A O 1
ATOM 1291 N N . LEU A 1 165 ? -5.680 -0.830 -1.869 1.00 90.88 165 LEU A N 1
ATOM 1292 C CA . LEU A 1 165 ? -6.105 -0.935 -0.470 1.00 90.88 165 LEU A CA 1
ATOM 1293 C C . LEU A 1 165 ? -6.978 -2.168 -0.184 1.00 90.88 165 LEU A C 1
ATOM 1295 O O . LEU A 1 165 ? -7.318 -2.422 0.971 1.00 90.88 165 LEU A O 1
ATOM 1299 N N . ASN A 1 166 ? -7.306 -2.973 -1.200 1.00 93.19 166 ASN A N 1
ATOM 1300 C CA . ASN A 1 166 ? -7.870 -4.301 -0.986 1.00 93.19 166 ASN A CA 1
ATOM 1301 C C . ASN A 1 166 ? -6.792 -5.237 -0.409 1.00 93.19 166 ASN A C 1
ATOM 1303 O O . ASN A 1 166 ? -5.988 -5.822 -1.143 1.00 93.19 166 ASN A O 1
ATOM 1307 N N . LEU A 1 167 ? -6.792 -5.356 0.920 1.00 93.06 167 LEU A N 1
ATOM 1308 C CA . LEU A 1 167 ? -5.842 -6.153 1.704 1.00 93.06 167 LEU A CA 1
ATOM 1309 C C . LEU A 1 167 ? -6.497 -7.378 2.373 1.00 93.06 167 LEU A C 1
ATOM 1311 O O . LEU A 1 167 ? -5.908 -7.967 3.284 1.00 93.06 167 LEU A O 1
ATOM 1315 N N . VAL A 1 168 ? -7.695 -7.775 1.918 1.00 95.00 168 VAL A N 1
ATOM 1316 C CA . VAL A 1 168 ? -8.389 -8.985 2.399 1.00 95.00 168 VAL A CA 1
ATOM 1317 C C . VAL A 1 168 ? -7.569 -10.230 2.075 1.00 95.00 168 VAL A C 1
ATOM 1319 O O . VAL A 1 168 ? -7.116 -10.416 0.942 1.00 95.00 168 VAL A O 1
ATOM 1322 N N . GLY A 1 169 ? -7.368 -11.090 3.072 1.00 92.44 169 GLY A N 1
ATOM 1323 C CA . GLY A 1 169 ? -6.520 -12.276 2.948 1.00 92.44 169 GLY A CA 1
ATOM 1324 C C . GLY A 1 169 ? -5.027 -11.947 2.841 1.00 92.44 169 GLY A C 1
ATOM 1325 O O . GLY A 1 169 ? -4.242 -12.776 2.371 1.00 92.44 169 GLY A O 1
ATOM 1326 N N . ILE A 1 170 ? -4.641 -10.722 3.220 1.00 92.06 170 ILE A N 1
ATOM 1327 C CA . ILE A 1 170 ? -3.250 -10.277 3.370 1.00 92.06 170 ILE A CA 1
ATOM 1328 C C . ILE A 1 170 ? -3.054 -9.726 4.779 1.00 92.06 170 ILE A C 1
ATOM 1330 O O . ILE A 1 170 ? -2.348 -10.337 5.572 1.00 92.06 170 ILE A O 1
ATOM 1334 N N . LEU A 1 171 ? -3.688 -8.589 5.084 1.00 91.81 171 LEU A N 1
ATOM 1335 C CA . LEU A 1 171 ? -3.642 -7.980 6.415 1.00 91.81 171 LEU A CA 1
ATOM 1336 C C . LEU A 1 171 ? -4.935 -8.212 7.191 1.00 91.81 171 LEU A C 1
ATOM 1338 O O . LEU A 1 171 ? -4.905 -8.368 8.406 1.00 91.81 171 LEU A O 1
ATOM 1342 N N . THR A 1 172 ? -6.076 -8.237 6.506 1.00 91.69 172 THR A N 1
ATOM 1343 C CA . THR A 1 172 ? -7.364 -8.488 7.153 1.00 91.69 172 THR A CA 1
ATOM 1344 C C . THR A 1 172 ? -7.837 -9.921 6.906 1.00 91.69 172 THR A C 1
ATOM 1346 O O . THR A 1 172 ? -7.495 -10.508 5.871 1.00 91.69 172 THR A O 1
ATOM 1349 N N . PRO A 1 173 ? -8.617 -10.510 7.833 1.00 89.94 173 PRO A N 1
ATOM 1350 C CA . PRO A 1 173 ? -9.153 -11.856 7.663 1.00 89.94 173 PRO A CA 1
ATOM 1351 C C . PRO A 1 173 ? -10.027 -11.990 6.412 1.00 89.94 173 PRO A C 1
ATOM 1353 O O . PRO A 1 173 ? -10.626 -11.021 5.951 1.00 89.94 173 PRO A O 1
ATOM 1356 N N . GLY A 1 174 ? -10.136 -13.214 5.898 1.00 92.44 174 GLY A N 1
ATOM 1357 C CA . GLY A 1 174 ? -10.984 -13.548 4.754 1.00 92.44 174 GLY A CA 1
ATOM 1358 C C . GLY A 1 174 ? -10.207 -14.106 3.564 1.00 92.44 174 GLY A C 1
ATOM 1359 O O . GLY A 1 174 ? -8.978 -14.154 3.552 1.00 92.44 174 GLY A O 1
ATOM 1360 N N . SER A 1 175 ? -10.948 -14.558 2.553 1.00 93.00 175 SER A N 1
ATOM 1361 C CA . SER A 1 175 ? -10.364 -15.059 1.305 1.00 93.00 175 SER A CA 1
ATOM 1362 C C . SER A 1 175 ? -9.975 -13.903 0.389 1.00 93.00 175 SER A C 1
ATOM 1364 O O . SER A 1 175 ? -10.684 -12.899 0.317 1.00 93.00 175 SER A O 1
ATOM 1366 N N . ARG A 1 176 ? -8.867 -14.049 -0.348 1.00 93.19 176 ARG A N 1
ATOM 1367 C CA . ARG A 1 176 ? -8.430 -13.030 -1.313 1.00 93.19 176 ARG A CA 1
ATOM 1368 C C . ARG A 1 176 ? -9.512 -12.780 -2.363 1.00 93.19 176 ARG A C 1
ATOM 1370 O O . ARG A 1 176 ? -9.984 -13.714 -3.008 1.00 93.19 176 ARG A O 1
ATOM 1377 N N . VAL A 1 177 ? -9.836 -11.509 -2.581 1.00 93.62 177 VAL A N 1
ATOM 1378 C CA . VAL A 1 177 ? -10.769 -11.076 -3.629 1.00 93.62 177 VAL A CA 1
ATOM 1379 C C . VAL A 1 177 ? -9.976 -10.685 -4.870 1.00 93.62 177 VAL A C 1
ATOM 1381 O O . VAL A 1 177 ? -9.062 -9.863 -4.796 1.00 93.62 177 VAL A O 1
ATOM 1384 N N . SER A 1 178 ? -10.314 -11.274 -6.019 1.00 92.75 178 SER A N 1
ATOM 1385 C CA . SER A 1 178 ? -9.609 -11.000 -7.274 1.00 92.75 178 SER A CA 1
ATOM 1386 C C . SER A 1 178 ? -9.797 -9.540 -7.715 1.00 92.75 178 SER A C 1
ATOM 1388 O O . SER A 1 178 ? -10.944 -9.092 -7.819 1.00 92.75 178 SER A O 1
ATOM 1390 N N . PRO A 1 179 ? -8.720 -8.819 -8.088 1.00 91.62 179 PRO A N 1
ATOM 1391 C CA . PRO A 1 179 ? -8.808 -7.482 -8.680 1.00 91.62 179 PRO A CA 1
ATOM 1392 C C . PRO A 1 179 ? -9.627 -7.418 -9.975 1.00 91.62 179 PRO A C 1
ATOM 1394 O O . PRO A 1 179 ? -10.120 -6.356 -10.338 1.00 91.62 179 PRO A O 1
ATOM 1397 N N . LEU A 1 180 ? -9.773 -8.550 -10.672 1.00 93.56 180 LEU A N 1
ATOM 1398 C CA . LEU A 1 180 ? -10.482 -8.654 -11.951 1.00 93.56 180 LEU A CA 1
ATOM 1399 C C . LEU A 1 180 ? -11.953 -9.069 -11.796 1.00 93.56 180 LEU A C 1
ATOM 1401 O O . LEU A 1 180 ? -12.649 -9.236 -12.789 1.00 93.56 180 LEU A O 1
ATOM 1405 N N . SER A 1 181 ? -12.432 -9.252 -10.563 1.00 93.75 181 SER A N 1
ATOM 1406 C CA . SER A 1 181 ? -13.798 -9.719 -10.285 1.00 93.75 181 SER A CA 1
ATOM 1407 C C . SER A 1 181 ? -14.887 -8.675 -10.556 1.00 93.75 181 SER A C 1
ATOM 1409 O O . SER A 1 181 ? -16.058 -9.029 -10.635 1.00 93.75 181 SER A O 1
ATOM 1411 N N . GLY A 1 182 ? -14.532 -7.386 -10.632 1.00 93.50 182 GLY A N 1
ATOM 1412 C CA . GLY A 1 182 ? -15.506 -6.286 -10.661 1.00 93.50 182 GLY A CA 1
ATOM 1413 C C . GLY A 1 182 ? -16.260 -6.076 -9.338 1.00 93.50 182 GLY A C 1
ATOM 1414 O O . GLY A 1 182 ? -17.172 -5.251 -9.276 1.00 93.50 182 GLY A O 1
ATOM 1415 N N . GLN A 1 183 ? -15.890 -6.803 -8.279 1.00 95.31 183 GLN A N 1
ATOM 1416 C CA . GLN A 1 183 ? -16.503 -6.703 -6.957 1.00 95.31 183 GLN A CA 1
ATOM 1417 C C . GLN A 1 183 ? -15.910 -5.546 -6.140 1.00 95.31 183 GLN A C 1
ATOM 1419 O O . GLN A 1 183 ? -14.894 -4.945 -6.495 1.00 95.31 183 GLN A O 1
ATOM 1424 N N . ALA A 1 184 ? -16.544 -5.245 -5.013 1.00 95.75 184 ALA A N 1
ATOM 1425 C CA . ALA A 1 184 ? -16.032 -4.364 -3.977 1.00 95.75 184 ALA A CA 1
ATOM 1426 C C . ALA A 1 184 ? -16.144 -5.035 -2.604 1.00 95.75 184 ALA A C 1
ATOM 1428 O O . ALA A 1 184 ? -16.922 -5.971 -2.416 1.00 95.75 184 ALA A O 1
ATOM 1429 N N . VAL A 1 185 ? -15.350 -4.540 -1.662 1.00 95.31 185 VAL A N 1
ATOM 1430 C CA . VAL A 1 185 ? -15.308 -4.965 -0.266 1.00 95.31 185 VAL A CA 1
ATOM 1431 C C . VAL A 1 185 ? -15.828 -3.820 0.593 1.00 95.31 185 VAL A C 1
ATOM 1433 O O . VAL A 1 185 ? -15.331 -2.693 0.506 1.00 95.31 185 VAL A O 1
ATOM 1436 N N . LEU A 1 186 ? -16.838 -4.103 1.410 1.00 94.31 186 LEU A N 1
ATOM 1437 C CA . LEU A 1 186 ? -17.300 -3.200 2.452 1.00 94.31 186 LEU A CA 1
ATOM 1438 C C . LEU A 1 186 ? -16.478 -3.454 3.715 1.00 94.31 186 LEU A C 1
ATOM 1440 O O . LEU A 1 186 ? -16.468 -4.566 4.240 1.00 94.31 186 LEU A O 1
ATOM 1444 N N . TYR A 1 187 ? -15.807 -2.416 4.192 1.00 91.50 187 TYR A N 1
ATOM 1445 C CA . TYR A 1 187 ? -15.113 -2.394 5.469 1.00 91.50 187 TYR A CA 1
ATOM 1446 C C . TYR A 1 187 ? -15.951 -1.641 6.492 1.00 91.50 187 TYR A C 1
ATOM 1448 O O . TYR A 1 187 ? -16.504 -0.596 6.162 1.00 91.50 187 TYR A O 1
ATOM 1456 N N . VAL A 1 188 ? -16.007 -2.139 7.722 1.00 89.94 188 VAL A N 1
ATOM 1457 C CA . VAL A 1 188 ? -16.523 -1.410 8.886 1.00 89.94 188 VAL A CA 1
ATOM 1458 C C . VAL A 1 188 ? -15.413 -1.403 9.920 1.00 89.94 188 VAL A C 1
ATOM 1460 O O . VAL A 1 188 ? -14.927 -2.466 10.302 1.00 89.94 188 VAL A O 1
ATOM 1463 N N . ASP A 1 189 ? -14.944 -0.212 10.286 1.00 86.75 189 ASP A N 1
ATOM 1464 C CA . ASP A 1 189 ? -13.838 -0.018 11.236 1.00 86.75 189 ASP A CA 1
ATOM 1465 C C . ASP A 1 189 ? -12.573 -0.811 10.861 1.00 86.75 189 ASP A C 1
ATOM 1467 O O . ASP A 1 189 ? -11.867 -1.374 11.695 1.00 86.75 189 ASP A O 1
ATOM 1471 N N . GLY A 1 190 ? -12.301 -0.882 9.554 1.00 87.69 190 GLY A N 1
ATOM 1472 C CA . GLY A 1 190 ? -11.159 -1.605 8.990 1.00 87.69 190 GLY A CA 1
ATOM 1473 C C . GLY A 1 190 ? -11.357 -3.117 8.839 1.00 87.69 190 GLY A C 1
ATOM 1474 O O . GLY A 1 190 ? -10.505 -3.771 8.239 1.00 87.69 190 GLY A O 1
ATOM 1475 N N . MET A 1 191 ? -12.480 -3.681 9.292 1.00 90.19 191 MET A N 1
ATOM 1476 C CA . MET A 1 191 ? -12.794 -5.102 9.131 1.00 90.19 191 MET A CA 1
ATOM 1477 C C . MET A 1 191 ? -13.646 -5.348 7.881 1.00 90.19 191 MET A C 1
ATOM 1479 O O . MET A 1 191 ? -14.674 -4.691 7.719 1.00 90.19 191 MET A O 1
ATOM 1483 N N . PRO A 1 192 ? -13.262 -6.277 6.986 1.00 93.50 192 PRO A N 1
ATOM 1484 C CA . PRO A 1 192 ? -14.076 -6.617 5.826 1.00 93.50 192 PRO A CA 1
ATOM 1485 C C . PRO A 1 192 ? -15.328 -7.376 6.281 1.00 93.50 192 PRO A C 1
ATOM 1487 O O . PRO A 1 192 ? -15.220 -8.441 6.886 1.00 93.50 192 PRO A O 1
ATOM 1490 N N . VAL A 1 193 ? -16.510 -6.831 5.991 1.00 93.12 193 VAL A N 1
ATOM 1491 C CA . VAL A 1 193 ? -17.798 -7.413 6.413 1.00 93.12 193 VAL A CA 1
ATOM 1492 C C . VAL A 1 193 ? -18.558 -8.074 5.267 1.00 93.12 193 VAL A C 1
ATOM 1494 O O . VAL A 1 193 ? -19.221 -9.084 5.476 1.00 93.12 193 VAL A O 1
ATOM 1497 N N . GLU A 1 194 ? -18.459 -7.538 4.048 1.00 93.25 194 GLU A N 1
ATOM 1498 C CA . GLU A 1 194 ? -19.199 -8.044 2.887 1.00 93.25 194 GLU A CA 1
ATOM 1499 C C . GLU A 1 194 ? -18.397 -7.831 1.596 1.00 93.25 194 GLU A C 1
ATOM 1501 O O . GLU A 1 194 ? -17.700 -6.826 1.436 1.00 93.25 194 GLU A O 1
ATOM 1506 N N . VAL A 1 195 ? -18.511 -8.776 0.659 1.00 94.31 195 VAL A N 1
ATOM 1507 C CA . VAL A 1 195 ? -17.927 -8.698 -0.686 1.00 94.31 195 VAL A CA 1
ATOM 1508 C C . VAL A 1 195 ? -19.036 -8.913 -1.705 1.00 94.31 195 VAL A C 1
ATOM 1510 O O . VAL A 1 195 ? -19.808 -9.863 -1.593 1.00 94.31 195 VAL A O 1
ATOM 1513 N N . GLY A 1 196 ? -19.121 -8.053 -2.715 1.00 93.94 196 GLY A N 1
ATOM 1514 C CA . GLY A 1 196 ? -20.199 -8.136 -3.694 1.00 93.94 196 GLY A CA 1
ATOM 1515 C C . GLY A 1 196 ? -20.144 -7.052 -4.758 1.00 93.94 196 GLY A C 1
ATOM 1516 O O . GLY A 1 196 ? -19.138 -6.366 -4.932 1.00 93.94 196 GLY A O 1
ATOM 1517 N N . GLU A 1 197 ? -21.240 -6.902 -5.497 1.00 93.94 197 GLU A N 1
ATOM 1518 C CA . GLU A 1 197 ? -21.343 -5.876 -6.532 1.00 93.94 197 GLU A CA 1
ATOM 1519 C C . GLU A 1 197 ? -21.366 -4.465 -5.908 1.00 93.94 197 GLU A C 1
ATOM 1521 O O . GLU A 1 197 ? -22.152 -4.217 -4.985 1.00 93.94 197 GLU A O 1
ATOM 1526 N N . PRO A 1 198 ? -20.573 -3.501 -6.421 1.00 90.44 198 PRO A N 1
ATOM 1527 C CA . PRO A 1 198 ? -20.424 -2.187 -5.793 1.00 90.44 198 PRO A CA 1
ATOM 1528 C C . PRO A 1 198 ? -21.743 -1.438 -5.562 1.00 90.44 198 PRO A C 1
ATOM 1530 O O . PRO A 1 198 ? -21.911 -0.778 -4.540 1.00 90.44 198 PRO A O 1
ATOM 1533 N N . HIS A 1 199 ? -22.691 -1.532 -6.499 1.00 88.12 199 HIS A N 1
ATOM 1534 C CA . HIS A 1 199 ? -23.971 -0.828 -6.407 1.00 88.12 199 HIS A CA 1
ATOM 1535 C C . HIS A 1 199 ? -24.879 -1.399 -5.304 1.00 88.12 199 HIS A C 1
ATOM 1537 O O . HIS A 1 199 ? -25.543 -0.627 -4.614 1.00 88.12 199 HIS A O 1
ATOM 1543 N N . ARG A 1 200 ? -24.848 -2.720 -5.072 1.00 87.81 200 ARG A N 1
ATOM 1544 C CA . ARG A 1 200 ? -25.607 -3.371 -3.990 1.00 87.81 200 ARG A CA 1
ATOM 1545 C C . ARG A 1 200 ? -25.049 -3.007 -2.618 1.00 87.81 200 ARG A C 1
ATOM 1547 O O . ARG A 1 200 ? -25.808 -2.667 -1.715 1.00 87.81 200 ARG A O 1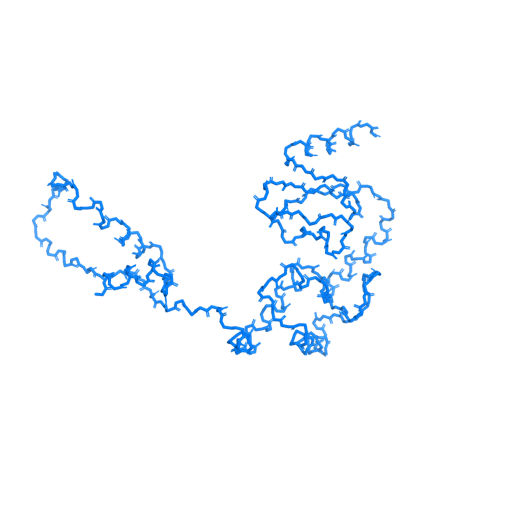
ATOM 1554 N N . LEU A 1 201 ? -23.721 -3.002 -2.487 1.00 88.25 201 LEU A N 1
ATOM 1555 C CA . LEU A 1 201 ? -23.051 -2.625 -1.239 1.00 88.25 201 LEU A CA 1
ATOM 1556 C C . LEU A 1 201 ? -23.268 -1.146 -0.888 1.00 88.25 201 LEU A C 1
ATOM 1558 O O . LEU A 1 201 ? -23.429 -0.804 0.282 1.00 88.25 201 LEU A O 1
ATOM 1562 N N . ARG A 1 202 ? -23.322 -0.256 -1.891 1.00 83.69 202 ARG A N 1
ATOM 1563 C CA . ARG A 1 202 ? -23.654 1.162 -1.673 1.00 83.69 202 ARG A CA 1
ATOM 1564 C C . ARG A 1 202 ? -25.073 1.359 -1.150 1.00 83.69 202 ARG A C 1
ATOM 1566 O O . ARG A 1 202 ? -25.237 2.148 -0.226 1.00 83.69 202 ARG A O 1
ATOM 1573 N N . ALA A 1 203 ? -26.060 0.663 -1.717 1.00 78.00 203 ALA A N 1
ATOM 1574 C CA . ALA A 1 203 ? -27.444 0.743 -1.249 1.00 78.00 203 ALA A CA 1
ATOM 1575 C C . ALA A 1 203 ? -27.543 0.333 0.230 1.00 78.00 203 ALA A C 1
ATOM 1577 O O . ALA A 1 203 ? -27.979 1.125 1.059 1.00 78.00 203 ALA A O 1
ATOM 1578 N N . ARG A 1 204 ? -26.968 -0.823 0.589 1.00 73.31 204 ARG A N 1
ATOM 1579 C CA . ARG A 1 204 ? -26.945 -1.311 1.978 1.00 73.31 204 ARG A CA 1
ATOM 1580 C C . ARG A 1 204 ? -26.221 -0.391 2.956 1.00 73.31 204 ARG A C 1
ATOM 1582 O O . ARG A 1 204 ? -26.677 -0.227 4.083 1.00 73.31 204 ARG A O 1
ATOM 1589 N N . ARG A 1 205 ? -25.108 0.229 2.544 1.00 73.19 205 ARG A N 1
ATOM 1590 C CA . ARG A 1 205 ? -24.406 1.221 3.378 1.00 73.19 205 ARG A CA 1
ATOM 1591 C C . ARG A 1 205 ? -25.316 2.402 3.725 1.00 73.19 205 ARG A C 1
ATOM 1593 O O . ARG A 1 205 ? -25.240 2.902 4.839 1.00 73.19 205 ARG A O 1
ATOM 1600 N N . LEU A 1 206 ? -26.138 2.861 2.780 1.00 68.81 206 LEU A N 1
ATOM 1601 C CA . LEU A 1 206 ? -27.077 3.961 3.008 1.00 68.81 206 LEU A CA 1
ATOM 1602 C C . LEU A 1 206 ? -28.259 3.528 3.879 1.00 68.81 206 LEU A C 1
ATOM 1604 O O . LEU A 1 206 ? -28.683 4.303 4.730 1.00 68.81 206 LEU A O 1
ATOM 1608 N N . ASP A 1 207 ? -28.749 2.301 3.712 1.00 65.62 207 ASP A N 1
ATOM 1609 C CA . ASP A 1 207 ? -29.861 1.773 4.508 1.00 65.62 207 ASP A CA 1
ATOM 1610 C C . ASP A 1 207 ? -29.454 1.560 5.979 1.00 65.62 207 ASP A C 1
ATOM 1612 O O . ASP A 1 207 ? -30.142 2.028 6.882 1.00 65.62 207 ASP A O 1
ATOM 1616 N N . GLY A 1 208 ? -28.265 1.003 6.244 1.00 62.31 208 GLY A N 1
ATOM 1617 C CA . GLY A 1 208 ? -27.735 0.836 7.609 1.00 62.31 208 GLY A CA 1
ATOM 1618 C C . GLY A 1 208 ? -27.334 2.140 8.326 1.00 62.31 208 GLY A C 1
ATOM 1619 O O . GLY A 1 208 ? -27.053 2.119 9.528 1.00 62.31 208 GLY A O 1
ATOM 1620 N N . LEU A 1 209 ? -27.295 3.265 7.599 1.00 57.41 209 LEU A N 1
ATOM 1621 C CA . LEU A 1 209 ? -27.165 4.621 8.149 1.00 57.41 209 LEU A CA 1
ATOM 1622 C C . LEU A 1 209 ? -28.528 5.280 8.429 1.00 57.41 209 LEU A C 1
ATOM 1624 O O . LEU A 1 209 ? -28.559 6.279 9.135 1.00 57.41 209 LEU A O 1
ATOM 1628 N N . ARG A 1 210 ? -29.632 4.759 7.868 1.00 52.03 210 ARG A N 1
ATOM 1629 C CA . ARG A 1 210 ? -31.002 5.277 8.055 1.00 52.03 210 ARG A CA 1
ATOM 1630 C C . ARG A 1 210 ? -31.754 4.619 9.211 1.00 52.03 210 ARG A C 1
ATOM 1632 O O . ARG A 1 210 ? -32.711 5.200 9.704 1.00 52.03 210 ARG A O 1
ATOM 1639 N N . GLU A 1 211 ? -31.343 3.424 9.627 1.00 48.59 211 GLU A N 1
ATOM 1640 C CA . GLU A 1 211 ? -31.926 2.690 10.764 1.00 48.59 211 GLU A CA 1
ATOM 1641 C C . GLU A 1 211 ? -31.286 3.054 12.123 1.00 48.59 211 GLU A C 1
ATOM 1643 O O . GLU A 1 211 ? -31.486 2.353 13.114 1.00 48.59 211 GLU A O 1
ATOM 1648 N N . ARG A 1 212 ? -30.514 4.146 12.183 1.00 46.66 212 ARG A N 1
ATOM 1649 C CA . ARG A 1 212 ? -29.895 4.704 13.398 1.00 46.66 212 ARG A CA 1
ATOM 1650 C C . ARG A 1 212 ? -30.286 6.161 13.578 1.00 46.66 212 ARG A C 1
ATOM 1652 O O . ARG A 1 212 ? -30.180 6.628 14.731 1.00 46.66 212 ARG A O 1
#

Foldseek 3Di:
DLVVVLVCVVVVFKDFPDCQLVVLSVCVVVVVPDPPPPDDDDPDDPPPPPPDRDGDMDTPDPPPDPVCLVVPPLVNLLVVLVVVQVQPQKDDQLLCVLVPSHDHPVSSVVSQVVCVVVVQWDWDCLDPPDDDIMIGGPVSSVVSVVVVVVPDDFDKDKAQLLRSPQCDVRRADDDRDHNPPCKIFIDTPNHTDDIGHRVVVVVVVVVVVVVD

pLDDT: mean 81.59, std 17.28, range [40.56, 98.44]

Radius of gyration: 25.44 Å; chains: 1; bounding box: 52×38×77 Å

Secondary structure (DSSP, 8-state):
-HHHHHHHHHTT-EEES-HHHHHHHHHTTTTTS-TT----PPTT-------S-SS-EEE---TT-TTTTTSS-HHHHHHHHHHHHHHHSEE-GGGGGG-TTPPPHHHHHHHHHHHHHTTSSEEE--STT--S-EEE-HHHHHHHHHHHH------EEEEETTSTT--BTTTBSSPPPPTTS--EEEEETTEEEEEE-HHHHHHHHHHHHH--

Sequence (212 aa):
IEEALWELVTRGLVTGDGIAGLRLLLTKGEAKRDPHRRFRAIRGGRAMARHVPVGRWSLLREAGDPGDRQTAGPDAVETMARQLLRRYGVVLRDLLARETRAPSWRTLLGIYRRLEARGEIRGGRFVDGFTGEQFALPEAVEALRAIRRKRDGQEAVLVSAADPLNLVGILTPGSRVSPLSGQAVLYVDGMPVEVGEPHRLRARRLDGLRER